Protein AF-A0AA89CAY5-F1 (afdb_monomer_lite)

InterPro domains:
  IPR010285 DNA helicase Pif1-like, DEAD-box helicase domain [PF05970] (11-77)
  IPR027417 P-loop containing nucleoside triphosphate hydrolase [G3DSA:3.40.50.300] (1-105)
  IPR027417 P-loop containing nucleoside triphosphate hydrolase [SSF52540] (7-71)

Sequence (184 aa):
MSNDEKQQVYAFNLATAGHNFLISGQAGTGKTTLLVKLHDKLREIGKQVAVVCTTGIACASLPSRCDARTVHCWAGMDDGSKCEQQYVNSYHYLLFLQFPILSSNIPSSPAYGVFISQLIRYARASTKYTDFVLRARRLSDKLLSQGYVCDRLTSSLRKFYGRYGELVIHYDVPLSRMVGDILS

Structure (mmCIF, N/CA/C/O backbone):
data_AF-A0AA89CAY5-F1
#
_entry.id   AF-A0AA89CAY5-F1
#
loop_
_atom_site.group_PDB
_atom_site.id
_atom_site.type_symbol
_atom_site.label_atom_id
_atom_site.label_alt_id
_atom_site.label_comp_id
_atom_site.label_asym_id
_atom_site.label_entity_id
_atom_site.label_seq_id
_atom_site.pdbx_PDB_ins_code
_atom_site.Cartn_x
_atom_site.Cartn_y
_atom_site.Cartn_z
_atom_site.occupancy
_atom_site.B_iso_or_equiv
_atom_site.auth_seq_id
_atom_site.auth_comp_id
_atom_site.auth_asym_id
_atom_site.auth_atom_id
_atom_site.pdbx_PDB_model_num
ATOM 1 N N . MET A 1 1 ? -17.730 23.433 24.243 1.00 50.81 1 MET A N 1
ATOM 2 C CA . MET A 1 1 ? -17.280 22.231 23.510 1.00 50.81 1 MET A CA 1
ATOM 3 C C . MET A 1 1 ? -16.515 22.682 22.288 1.00 50.81 1 MET A C 1
ATOM 5 O O . MET A 1 1 ? -17.091 23.390 21.461 1.00 50.81 1 MET A O 1
ATOM 9 N N . SER A 1 2 ? -15.231 22.345 22.212 1.00 57.81 2 SER A N 1
ATOM 10 C CA . SER A 1 2 ? -14.400 22.674 21.050 1.00 57.81 2 SER A CA 1
ATOM 11 C C . SER A 1 2 ? -14.870 21.893 19.813 1.00 57.81 2 SER A C 1
ATOM 13 O O . SER A 1 2 ? -15.593 20.898 19.921 1.00 57.81 2 SER A O 1
ATOM 15 N N . ASN A 1 3 ? -14.501 22.357 18.617 1.00 59.62 3 ASN A N 1
ATOM 16 C CA . ASN A 1 3 ? -14.864 21.678 17.369 1.00 59.62 3 ASN A CA 1
ATOM 17 C C . ASN A 1 3 ? -14.300 20.243 17.317 1.00 59.62 3 ASN A C 1
ATOM 19 O O . ASN A 1 3 ? -14.973 19.325 16.850 1.00 59.62 3 ASN A O 1
ATOM 23 N N . ASP A 1 4 ? -13.112 20.039 17.893 1.00 58.91 4 ASP A N 1
ATOM 24 C CA . ASP A 1 4 ? -12.455 18.735 17.975 1.00 58.91 4 ASP A CA 1
ATOM 25 C C . ASP A 1 4 ? -13.239 17.756 18.854 1.00 58.91 4 ASP A C 1
ATOM 27 O O . ASP A 1 4 ? -13.463 16.618 18.454 1.00 58.91 4 ASP A O 1
ATOM 31 N N . GLU A 1 5 ? -13.737 18.183 20.018 1.00 64.69 5 GLU A N 1
ATOM 32 C CA . GLU A 1 5 ? -14.540 17.321 20.900 1.00 64.69 5 GLU A CA 1
ATOM 33 C C . GLU A 1 5 ? -15.807 16.806 20.207 1.00 64.69 5 GLU A C 1
ATOM 35 O O . GLU A 1 5 ? -16.160 15.634 20.347 1.00 64.69 5 GLU A O 1
ATOM 40 N N . LYS A 1 6 ? -16.468 17.652 19.405 1.00 68.50 6 LYS A N 1
ATOM 41 C CA . LYS A 1 6 ? -17.660 17.254 18.641 1.00 68.50 6 LYS A CA 1
ATOM 42 C C . LYS A 1 6 ? -17.338 16.179 17.604 1.00 68.50 6 LYS A C 1
ATOM 44 O O . LYS A 1 6 ? -18.094 15.219 17.469 1.00 68.50 6 LYS A O 1
ATOM 49 N N . GLN A 1 7 ? -16.207 16.305 16.909 1.00 66.88 7 GLN A N 1
ATOM 50 C CA . GLN A 1 7 ? -15.761 15.312 15.928 1.00 66.88 7 GLN A CA 1
ATOM 51 C C . GLN A 1 7 ? -15.411 13.971 16.584 1.00 66.88 7 GLN A C 1
ATOM 53 O O . GLN A 1 7 ? -15.744 12.917 16.043 1.00 66.88 7 GLN A O 1
ATOM 58 N N . GLN A 1 8 ? -14.797 13.992 17.770 1.00 67.31 8 GLN A N 1
ATOM 59 C CA . GLN A 1 8 ? -14.476 12.771 18.518 1.00 67.31 8 GLN A CA 1
ATOM 60 C C . GLN A 1 8 ? -15.739 12.038 18.981 1.00 67.31 8 GLN A C 1
ATOM 62 O O . GLN A 1 8 ? -15.823 10.816 18.858 1.00 67.31 8 GLN A O 1
ATOM 67 N N . VAL A 1 9 ? -16.736 12.778 19.477 1.00 73.06 9 VAL A N 1
ATOM 68 C CA . VAL A 1 9 ? -18.040 12.217 19.864 1.00 73.06 9 VAL A CA 1
ATOM 69 C C . VAL A 1 9 ? -18.769 11.647 18.646 1.00 73.06 9 VAL A C 1
ATOM 71 O O . VAL A 1 9 ? -19.325 10.555 18.721 1.00 73.06 9 VAL A O 1
ATOM 74 N N . TYR A 1 10 ? -18.716 12.335 17.505 1.00 75.06 10 TYR A N 1
ATOM 75 C CA . TYR A 1 10 ? -19.325 11.855 16.267 1.00 75.06 10 TYR A CA 1
ATOM 76 C C . TYR A 1 10 ? -18.680 10.556 15.759 1.00 75.06 10 TYR A C 1
ATOM 78 O O . TYR A 1 10 ? -19.388 9.596 15.457 1.00 75.06 10 TYR A O 1
ATOM 86 N N . ALA A 1 11 ? -17.346 10.482 15.742 1.00 70.31 11 ALA A N 1
ATOM 87 C CA . ALA A 1 11 ? -16.620 9.265 15.377 1.00 70.31 11 ALA A CA 1
ATOM 88 C C . ALA A 1 11 ? -16.944 8.099 16.324 1.00 70.31 11 ALA A C 1
ATOM 90 O O . ALA A 1 11 ? -17.117 6.966 15.879 1.00 70.31 11 ALA A O 1
ATOM 91 N N . PHE A 1 12 ? -17.078 8.379 17.622 1.00 74.31 12 PHE A N 1
ATOM 92 C CA . PHE A 1 12 ? -17.480 7.378 18.603 1.00 74.31 12 PHE A CA 1
ATOM 93 C C . PHE A 1 12 ? -18.893 6.849 18.346 1.00 74.31 12 PHE A C 1
ATOM 95 O O . PHE A 1 12 ? -19.081 5.637 18.342 1.00 74.31 12 PHE A O 1
ATOM 102 N N . ASN A 1 13 ? -19.857 7.727 18.065 1.00 75.19 13 ASN A N 1
ATOM 103 C CA . ASN A 1 13 ? -21.232 7.326 17.761 1.00 75.19 13 ASN A CA 1
ATOM 104 C C . ASN A 1 13 ? -21.324 6.488 16.477 1.00 75.19 13 ASN A C 1
ATOM 106 O O . ASN A 1 13 ? -22.074 5.518 16.427 1.00 75.19 13 ASN A O 1
ATOM 110 N N . LEU A 1 14 ? -20.537 6.821 15.447 1.00 71.25 14 LEU A N 1
ATOM 111 C CA . LEU A 1 14 ? -20.450 6.003 14.234 1.00 71.25 14 LEU A CA 1
ATOM 112 C C . LEU A 1 14 ? -19.859 4.619 14.524 1.00 71.25 14 LEU A C 1
ATOM 114 O O . LEU A 1 14 ? -20.371 3.614 14.030 1.00 71.25 14 LEU A O 1
ATOM 118 N N . ALA A 1 15 ? -18.816 4.563 15.355 1.00 67.69 15 ALA A N 1
ATOM 119 C CA . ALA A 1 15 ? -18.190 3.311 15.752 1.00 67.69 15 ALA A CA 1
ATOM 120 C C . ALA A 1 15 ? -19.139 2.428 16.569 1.00 67.69 15 ALA A C 1
ATOM 122 O O . ALA A 1 15 ? -19.294 1.250 16.266 1.00 67.69 15 ALA A O 1
ATOM 123 N N . THR A 1 16 ? -19.826 2.976 17.572 1.00 68.56 16 THR A N 1
ATOM 124 C CA . THR A 1 16 ? -20.777 2.201 18.383 1.00 68.56 16 THR A CA 1
ATOM 125 C C . THR A 1 16 ? -21.980 1.724 17.573 1.00 68.56 16 THR A C 1
ATOM 127 O O . THR A 1 16 ? -22.471 0.624 17.822 1.00 68.56 16 THR A O 1
ATOM 130 N N . ALA A 1 17 ? -22.398 2.487 16.560 1.00 69.44 17 ALA A N 1
ATOM 131 C CA . ALA A 1 17 ? -23.489 2.131 15.657 1.00 69.44 17 ALA A CA 1
ATOM 132 C C . ALA A 1 17 ? -23.155 1.020 14.641 1.00 69.44 17 ALA A C 1
ATOM 134 O O . ALA A 1 17 ? -24.053 0.574 13.932 1.00 69.44 17 ALA A O 1
ATOM 135 N N . GLY A 1 18 ? -21.904 0.545 14.544 1.00 62.75 18 GLY A N 1
ATOM 136 C CA . GLY A 1 18 ? -21.564 -0.480 13.540 1.00 62.75 18 GLY A CA 1
ATOM 137 C C . GLY A 1 18 ? -21.112 0.074 12.192 1.00 62.75 18 GLY A C 1
ATOM 138 O O . GLY A 1 18 ? -20.896 -0.702 11.265 1.00 62.75 18 GLY A O 1
ATOM 139 N N . HIS A 1 19 ? -20.981 1.394 12.046 1.00 57.44 19 HIS A N 1
ATOM 140 C CA . HIS A 1 19 ? -20.615 1.994 10.769 1.00 57.44 19 HIS A CA 1
ATOM 141 C C . HIS A 1 19 ? -19.108 1.934 10.521 1.00 57.44 19 HIS A C 1
ATOM 143 O O . HIS A 1 19 ? -18.290 2.090 11.427 1.00 57.44 19 HIS A O 1
ATOM 149 N N . ASN A 1 20 ? -18.747 1.777 9.249 1.00 57.66 20 ASN A N 1
ATOM 150 C CA . ASN A 1 20 ? -17.376 1.940 8.787 1.00 57.66 20 ASN A CA 1
ATOM 151 C C . ASN A 1 20 ? -17.093 3.432 8.588 1.00 57.66 20 ASN A C 1
ATOM 153 O O . ASN A 1 20 ? -17.858 4.123 7.915 1.00 57.66 20 ASN A O 1
ATOM 157 N N . PHE A 1 21 ? -15.989 3.930 9.136 1.00 61.31 21 PHE A N 1
ATOM 158 C CA . PHE A 1 21 ? -15.583 5.328 8.994 1.00 61.31 21 PHE A CA 1
ATOM 159 C C . PHE A 1 21 ? -14.065 5.443 8.825 1.00 61.31 21 PHE A C 1
ATOM 161 O O . PHE A 1 21 ? -13.302 4.561 9.222 1.00 61.31 21 PHE A O 1
ATOM 168 N N . LEU A 1 22 ? -13.630 6.551 8.223 1.00 62.91 22 LEU A N 1
ATOM 169 C CA . LEU A 1 22 ? -12.225 6.881 7.996 1.00 62.91 22 LEU A CA 1
ATOM 170 C C . LEU A 1 22 ? -11.858 8.120 8.817 1.00 62.91 22 LEU A C 1
ATOM 172 O O . LEU A 1 22 ? -12.506 9.157 8.694 1.00 62.91 22 LEU A O 1
ATOM 176 N N . ILE A 1 23 ? -10.795 8.031 9.621 1.00 66.19 23 ILE A N 1
ATOM 177 C CA . ILE A 1 23 ? -10.237 9.185 10.336 1.00 66.19 23 ILE A CA 1
ATOM 178 C C . ILE A 1 23 ? -9.075 9.754 9.515 1.00 66.19 23 ILE A C 1
ATOM 180 O O . ILE A 1 23 ? -7.987 9.180 9.479 1.00 66.19 23 ILE A O 1
ATOM 184 N N . SER A 1 24 ? -9.293 10.904 8.878 1.00 63.75 24 SER A N 1
ATOM 185 C CA . SER A 1 24 ? -8.271 11.646 8.128 1.00 63.75 24 SER A CA 1
ATOM 186 C C . SER A 1 24 ? -7.945 12.991 8.780 1.00 63.75 24 SER A C 1
ATOM 188 O O . SER A 1 24 ? -8.768 13.567 9.482 1.00 63.75 24 SER A O 1
ATOM 190 N N . GLY A 1 25 ? -6.750 13.524 8.524 1.00 61.75 25 GLY A N 1
ATOM 191 C CA . GLY A 1 25 ? -6.334 14.847 9.000 1.00 61.75 25 GLY A CA 1
ATOM 192 C C . GLY A 1 25 ? -4.847 15.097 8.760 1.00 61.75 25 GLY A C 1
ATOM 193 O O . GLY A 1 25 ? -4.079 14.145 8.609 1.00 61.75 25 GLY A O 1
ATOM 194 N N . GLN A 1 26 ? -4.421 16.359 8.767 1.00 49.41 26 GLN A N 1
ATOM 195 C CA . GLN A 1 26 ? -3.030 16.764 8.511 1.00 49.41 26 GLN A CA 1
ATOM 196 C C . GLN A 1 26 ? -2.040 16.156 9.523 1.00 49.41 26 GLN A C 1
ATOM 198 O O . GLN A 1 26 ? -2.419 15.820 10.643 1.00 49.41 26 GLN A O 1
ATOM 203 N N . ALA A 1 27 ? -0.773 15.952 9.156 1.00 51.75 27 ALA A N 1
ATOM 204 C CA . ALA A 1 27 ? 0.240 15.444 10.088 1.00 51.75 27 ALA A CA 1
ATOM 205 C C . ALA A 1 27 ? 0.295 16.287 11.383 1.00 51.75 27 ALA A C 1
ATOM 207 O 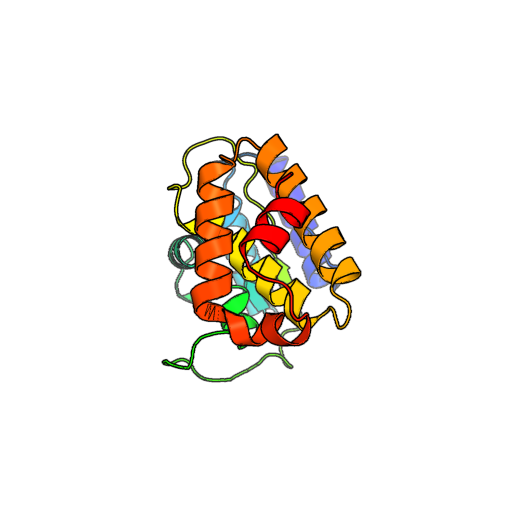O . ALA A 1 27 ? 0.113 17.498 11.342 1.00 51.75 27 ALA A O 1
ATOM 208 N N . GLY A 1 28 ? 0.493 15.643 12.538 1.00 55.28 28 GLY A N 1
ATOM 209 C CA . GLY A 1 28 ? 0.567 16.333 13.837 1.00 55.28 28 GLY A CA 1
ATOM 210 C C . GLY A 1 28 ? -0.770 16.635 14.534 1.00 55.28 28 GLY A C 1
ATOM 211 O O . GLY A 1 28 ? -0.757 17.016 15.696 1.00 55.28 28 GLY A O 1
ATOM 212 N N . THR A 1 29 ? -1.930 16.385 13.915 1.00 59.16 29 THR A N 1
ATOM 213 C CA . THR A 1 29 ? -3.252 16.711 14.508 1.00 59.16 29 THR A CA 1
ATOM 214 C C . THR A 1 29 ? -3.776 15.723 15.570 1.00 59.16 29 THR A C 1
ATOM 216 O O . THR A 1 29 ? -4.977 15.637 15.801 1.00 59.16 29 THR A O 1
ATOM 219 N N . GLY A 1 30 ? -2.919 14.902 16.187 1.00 62.97 30 GLY A N 1
ATOM 220 C CA . GLY A 1 30 ? -3.340 14.014 17.286 1.00 62.97 30 GLY A CA 1
ATOM 221 C C . GLY A 1 30 ? -4.240 12.824 16.902 1.00 62.97 30 GLY A C 1
ATOM 222 O O . GLY A 1 30 ? -4.876 12.234 17.772 1.00 62.97 30 GLY A O 1
ATOM 223 N N . LYS A 1 31 ? -4.282 12.419 15.623 1.00 70.88 31 LYS A N 1
ATOM 224 C CA . LYS A 1 31 ? -5.066 11.253 15.147 1.00 70.88 31 LYS A CA 1
ATOM 225 C C . LYS A 1 31 ? -4.734 9.953 15.880 1.00 70.88 31 LYS A C 1
ATOM 227 O O . LYS A 1 31 ? -5.638 9.194 16.203 1.00 70.88 31 LYS A O 1
ATOM 232 N N . THR A 1 32 ? -3.456 9.719 16.173 1.00 71.25 32 THR A N 1
ATOM 233 C CA . THR A 1 32 ? -3.002 8.565 16.963 1.00 71.25 32 THR A CA 1
ATOM 234 C C . THR A 1 32 ? -3.626 8.585 18.357 1.00 71.25 32 THR A C 1
ATOM 236 O O . THR A 1 32 ? -4.154 7.579 18.816 1.00 71.25 32 THR A O 1
ATOM 239 N N . THR A 1 33 ? -3.657 9.752 19.003 1.00 73.88 33 THR A N 1
ATOM 240 C CA . THR A 1 33 ? -4.287 9.940 20.315 1.00 73.88 33 THR A CA 1
ATOM 241 C C . THR A 1 33 ? -5.793 9.691 20.261 1.00 73.88 33 THR A C 1
ATOM 243 O O . THR A 1 33 ? -6.343 9.057 21.159 1.00 73.88 33 THR A O 1
ATOM 246 N N . LEU A 1 34 ? -6.466 10.153 19.202 1.00 74.50 34 LEU A N 1
ATOM 247 C CA . LEU A 1 34 ? -7.887 9.879 18.987 1.00 74.50 34 LEU A CA 1
ATOM 248 C C . LEU A 1 34 ? -8.153 8.383 18.789 1.00 74.50 34 LEU A C 1
ATOM 250 O O . LEU A 1 34 ? -9.074 7.842 19.394 1.00 74.50 34 LEU A O 1
ATOM 254 N N . LEU A 1 35 ? -7.323 7.710 17.992 1.00 76.62 35 LEU A N 1
ATOM 255 C CA . LEU A 1 35 ? -7.422 6.274 17.752 1.00 76.62 35 LEU A CA 1
ATOM 256 C C . LEU A 1 35 ? -7.314 5.479 19.054 1.00 76.62 35 LEU A C 1
ATOM 258 O O . LEU A 1 35 ? -8.134 4.602 19.302 1.00 76.62 35 LEU A O 1
ATOM 262 N N . VAL A 1 36 ? -6.343 5.821 19.902 1.00 79.69 36 VAL A N 1
ATOM 263 C CA . VAL A 1 36 ? -6.144 5.172 21.204 1.00 79.69 36 VAL A CA 1
ATOM 264 C C . VAL A 1 36 ? -7.356 5.382 22.115 1.00 79.69 36 VAL A C 1
ATOM 266 O O . VAL A 1 36 ? -7.872 4.420 22.671 1.00 79.69 36 VAL A O 1
ATOM 269 N N . LYS A 1 37 ? -7.877 6.613 22.209 1.00 80.19 37 LYS A N 1
ATOM 270 C CA . LYS A 1 37 ? -9.095 6.897 22.990 1.00 80.19 37 LYS A CA 1
ATOM 271 C C . LYS A 1 37 ? -10.306 6.119 22.477 1.00 80.19 37 LYS A C 1
ATOM 273 O O . LYS A 1 37 ? -11.123 5.659 23.267 1.00 80.19 37 LYS A O 1
ATOM 278 N N . LEU A 1 38 ? -10.440 6.001 21.158 1.00 78.94 38 LEU A N 1
ATOM 279 C CA . LEU A 1 38 ? -11.544 5.283 20.535 1.00 78.94 38 LEU A CA 1
ATOM 280 C C . LEU A 1 38 ? -11.437 3.774 20.777 1.00 78.94 38 LEU A C 1
ATOM 282 O O . LEU A 1 38 ? -12.432 3.144 21.124 1.00 78.94 38 LEU A O 1
ATOM 286 N N . HIS A 1 39 ? -10.232 3.219 20.641 1.00 82.19 39 HIS A N 1
ATOM 287 C CA . HIS A 1 39 ? -9.925 1.830 20.970 1.00 82.19 39 HIS A CA 1
ATOM 288 C C . HIS A 1 39 ? -10.291 1.508 22.422 1.00 82.19 39 HIS A C 1
ATOM 290 O O . HIS A 1 39 ? -11.023 0.549 22.663 1.00 82.19 39 HIS A O 1
ATOM 296 N N . ASP A 1 40 ? -9.830 2.334 23.365 1.00 83.00 40 ASP A N 1
ATOM 297 C CA . ASP A 1 40 ? -10.048 2.124 24.797 1.00 83.00 40 ASP A CA 1
ATOM 298 C C . ASP A 1 40 ? -11.559 2.150 25.120 1.00 83.00 40 ASP A C 1
ATOM 300 O O . ASP A 1 40 ? -12.076 1.203 25.708 1.00 83.00 40 ASP A O 1
ATOM 304 N N . LYS A 1 41 ? -12.313 3.131 24.597 1.00 82.06 41 LYS A N 1
ATOM 305 C CA . LYS A 1 41 ? -13.775 3.195 24.786 1.00 82.06 41 LYS A CA 1
ATOM 306 C C . LYS A 1 41 ? -14.539 2.026 24.161 1.00 82.06 41 LYS A C 1
ATOM 308 O O . LYS A 1 41 ? -15.513 1.542 24.726 1.00 82.06 41 LYS A O 1
ATOM 313 N N . LEU A 1 42 ? -14.152 1.580 22.967 1.00 78.62 42 LEU A N 1
ATOM 314 C CA . LEU A 1 42 ? -14.818 0.443 22.324 1.00 78.62 42 LEU A CA 1
ATOM 315 C C . LEU A 1 42 ? -14.558 -0.859 23.097 1.00 78.62 42 LEU A C 1
ATOM 317 O O . LEU A 1 42 ? -15.467 -1.679 23.234 1.00 78.62 42 LEU A O 1
ATOM 321 N N . ARG A 1 43 ? -13.348 -1.024 23.647 1.00 81.12 43 ARG A N 1
ATOM 322 C CA . ARG A 1 43 ? -13.003 -2.140 24.536 1.00 81.12 43 ARG A CA 1
ATOM 323 C C . ARG A 1 43 ? -13.764 -2.085 25.862 1.00 81.12 43 ARG A C 1
ATOM 325 O O . ARG A 1 43 ? -14.217 -3.134 26.305 1.00 81.12 43 ARG A O 1
ATOM 332 N N . GLU A 1 44 ? -13.971 -0.902 26.445 1.00 82.88 44 GLU A N 1
ATOM 333 C CA . GLU A 1 44 ? -14.811 -0.710 27.646 1.00 82.88 44 GLU A CA 1
ATOM 334 C C . GLU A 1 44 ? -16.261 -1.170 27.427 1.00 82.88 44 GLU A C 1
ATOM 336 O O . GLU A 1 44 ? -16.868 -1.758 28.315 1.00 82.88 44 GLU A O 1
ATOM 341 N N . ILE A 1 45 ? -16.801 -0.981 26.220 1.00 78.75 45 ILE A N 1
ATOM 342 C CA . ILE A 1 45 ? -18.145 -1.450 25.827 1.00 78.75 45 ILE A CA 1
ATOM 343 C C . ILE A 1 45 ? -18.151 -2.967 25.518 1.00 78.75 45 ILE A C 1
ATOM 345 O O . ILE A 1 45 ? -19.163 -3.534 25.110 1.00 78.75 45 ILE A O 1
ATOM 349 N N . GLY A 1 46 ? -17.017 -3.654 25.686 1.00 74.50 46 GLY A N 1
ATOM 350 C CA . GLY A 1 46 ? -16.872 -5.087 25.430 1.00 74.50 46 GLY A CA 1
ATOM 351 C C . GLY A 1 46 ? -16.748 -5.447 23.948 1.00 74.50 46 GLY A C 1
ATOM 352 O O . GLY A 1 46 ? -16.878 -6.618 23.586 1.00 74.50 46 GLY A O 1
ATOM 353 N N . LYS A 1 47 ? -16.500 -4.475 23.059 1.00 70.88 47 LYS A N 1
ATOM 354 C CA . LYS A 1 47 ? -16.288 -4.761 21.635 1.00 70.88 47 LYS A CA 1
ATOM 355 C C . LYS A 1 47 ? -14.873 -5.286 21.405 1.00 70.88 47 LYS A C 1
ATOM 357 O O . LYS A 1 47 ? -13.892 -4.753 21.920 1.00 70.88 47 LYS A O 1
ATOM 362 N N . GLN A 1 48 ? -14.759 -6.304 20.556 1.00 65.94 48 GLN A N 1
ATOM 363 C CA . GLN A 1 48 ? -13.467 -6.743 20.042 1.00 65.94 48 GLN A CA 1
ATOM 364 C C . GLN A 1 48 ? -13.039 -5.831 18.890 1.00 65.94 48 GLN A C 1
ATOM 366 O O . GLN A 1 48 ? -13.656 -5.836 17.821 1.00 65.94 48 GLN A O 1
ATOM 371 N N . VAL A 1 49 ? -11.974 -5.063 19.117 1.00 75.19 49 VAL A N 1
ATOM 372 C CA . VAL A 1 49 ? -11.400 -4.120 18.149 1.00 75.19 49 VAL A CA 1
ATOM 373 C C . VAL A 1 49 ? -10.025 -4.603 17.719 1.00 75.19 49 VAL A C 1
ATOM 375 O O . VAL A 1 49 ? -9.195 -4.919 18.574 1.00 75.19 49 VAL A O 1
ATOM 378 N N . ALA A 1 50 ? -9.792 -4.617 16.407 1.00 73.38 50 ALA A N 1
ATOM 379 C CA . ALA A 1 50 ? -8.473 -4.815 15.821 1.00 73.38 50 ALA A CA 1
ATOM 380 C C . ALA A 1 50 ? -7.919 -3.481 15.306 1.00 73.38 50 ALA A C 1
ATOM 382 O O . ALA A 1 50 ? -8.600 -2.746 14.581 1.00 73.38 50 ALA A O 1
ATOM 383 N N . VAL A 1 51 ? -6.666 -3.185 15.657 1.00 75.25 51 VAL A N 1
ATOM 384 C CA . VAL A 1 51 ? -5.942 -2.009 15.167 1.00 75.25 51 VAL A CA 1
ATOM 385 C C . VAL A 1 51 ? -4.943 -2.451 14.108 1.00 75.25 51 VAL A C 1
ATOM 387 O O . VAL A 1 51 ? -4.030 -3.229 14.390 1.00 75.25 51 VAL A O 1
ATOM 390 N N . VAL A 1 52 ? -5.123 -1.954 12.883 1.00 71.12 52 VAL A N 1
ATOM 391 C CA . VAL A 1 52 ? -4.320 -2.374 11.733 1.00 71.12 52 VAL A CA 1
ATOM 392 C C . VAL A 1 52 ? -3.564 -1.190 11.146 1.00 71.12 52 VAL A C 1
ATOM 394 O O . VAL A 1 52 ? -4.150 -0.189 10.725 1.00 71.1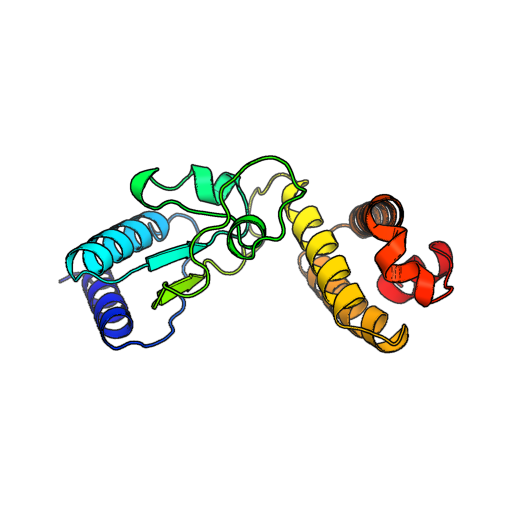2 52 VAL A O 1
ATOM 397 N N . CYS A 1 53 ? -2.245 -1.336 11.067 1.00 71.81 53 CYS A N 1
ATOM 398 C CA . CYS A 1 53 ? -1.348 -0.351 10.477 1.00 71.81 53 CYS A CA 1
ATOM 399 C C . CYS A 1 53 ? -0.780 -0.843 9.143 1.00 71.81 53 CYS A C 1
ATOM 401 O O . CYS A 1 53 ? -0.672 -2.038 8.869 1.00 71.81 53 CYS A O 1
ATOM 403 N N . THR A 1 54 ? -0.347 0.090 8.301 1.00 63.38 54 THR A N 1
ATOM 404 C CA . THR A 1 54 ? 0.331 -0.236 7.038 1.00 63.38 54 THR A CA 1
ATOM 405 C C . THR A 1 54 ? 1.813 -0.566 7.220 1.00 63.38 54 THR A C 1
ATOM 407 O O . THR A 1 54 ? 2.396 -1.202 6.349 1.00 63.38 54 THR A O 1
ATOM 410 N N . THR A 1 55 ? 2.435 -0.156 8.333 1.00 68.06 55 THR A N 1
ATOM 411 C CA . THR A 1 55 ? 3.859 -0.395 8.619 1.00 68.06 55 THR A CA 1
ATOM 412 C C . THR A 1 55 ? 4.086 -0.770 10.084 1.00 68.06 55 THR A C 1
ATOM 414 O O . THR A 1 55 ? 3.354 -0.320 10.965 1.00 68.06 55 THR A O 1
ATOM 417 N N . GLY A 1 56 ? 5.136 -1.555 10.357 1.00 61.97 56 GLY A N 1
ATOM 418 C CA . GLY A 1 56 ? 5.511 -1.940 11.725 1.00 61.97 56 GLY A CA 1
ATOM 419 C C . GLY A 1 56 ? 5.963 -0.758 12.591 1.00 61.97 56 GLY A C 1
ATOM 420 O O . GLY A 1 56 ? 5.711 -0.744 13.789 1.00 61.97 56 GLY A O 1
ATOM 421 N N . ILE A 1 57 ? 6.541 0.288 11.989 1.00 68.25 57 ILE A N 1
ATOM 422 C CA . ILE A 1 57 ? 6.897 1.524 12.709 1.00 68.25 57 ILE A CA 1
ATOM 423 C C . ILE A 1 57 ? 5.632 2.244 13.200 1.00 68.25 57 ILE A C 1
ATOM 425 O O . ILE A 1 57 ? 5.598 2.739 14.323 1.00 68.25 57 ILE A O 1
ATOM 429 N N . ALA A 1 58 ? 4.564 2.261 12.394 1.00 65.25 58 ALA A N 1
ATOM 430 C CA . ALA A 1 58 ? 3.282 2.808 12.826 1.00 65.25 58 ALA A CA 1
ATOM 431 C C . ALA A 1 58 ? 2.646 1.969 13.950 1.00 65.25 58 ALA A C 1
ATOM 433 O O . ALA A 1 58 ? 2.060 2.546 14.862 1.00 65.25 58 ALA A O 1
ATOM 434 N N . CYS A 1 59 ? 2.806 0.637 13.933 1.00 66.06 59 CYS A N 1
ATOM 435 C CA . CYS A 1 59 ? 2.435 -0.212 15.072 1.00 66.06 59 CYS A CA 1
ATOM 436 C C . CYS A 1 59 ? 3.217 0.156 16.337 1.00 66.06 59 CYS A C 1
ATOM 438 O O . CYS A 1 59 ? 2.619 0.331 17.390 1.00 66.06 59 CYS A O 1
ATOM 440 N N . ALA A 1 60 ? 4.537 0.321 16.227 1.00 70.62 60 ALA A N 1
ATOM 441 C CA . ALA A 1 60 ? 5.405 0.639 17.361 1.00 70.62 60 ALA A CA 1
ATOM 442 C C . ALA A 1 60 ? 5.130 2.027 17.967 1.00 70.62 60 ALA A C 1
ATOM 444 O O . ALA A 1 60 ? 5.412 2.261 19.137 1.00 70.62 60 ALA A O 1
ATOM 445 N N . SER A 1 61 ? 4.562 2.947 17.183 1.00 73.19 61 SER A N 1
ATOM 446 C CA . SER A 1 61 ? 4.131 4.263 17.664 1.00 73.19 61 SER A CA 1
ATOM 447 C C . SER A 1 61 ? 2.854 4.215 18.514 1.00 73.19 61 SER A C 1
ATOM 449 O O . SER A 1 61 ? 2.483 5.238 19.096 1.00 73.19 61 SER A O 1
ATOM 451 N N . LEU A 1 62 ? 2.148 3.083 18.548 1.00 75.44 62 LEU A N 1
ATOM 452 C CA . LEU A 1 62 ? 0.942 2.904 19.344 1.00 75.44 62 LEU A CA 1
ATOM 453 C C . LEU A 1 62 ? 1.269 2.245 20.691 1.00 75.44 62 LEU A C 1
ATOM 455 O O . LEU A 1 62 ? 2.223 1.476 20.796 1.00 75.44 62 LEU A O 1
ATOM 459 N N . PRO A 1 63 ? 0.466 2.511 21.733 1.00 77.62 63 PRO A N 1
ATOM 460 C CA . PRO A 1 63 ? 0.585 1.803 22.999 1.00 77.62 63 PRO A CA 1
ATOM 461 C C . PRO A 1 63 ? 0.459 0.285 22.815 1.00 77.62 63 PRO A C 1
ATOM 463 O O . PRO A 1 63 ? -0.411 -0.180 22.078 1.00 77.62 63 PRO A O 1
ATOM 466 N N . SER A 1 64 ? 1.254 -0.491 23.559 1.00 74.25 64 SER A N 1
ATOM 467 C CA . SER A 1 64 ? 1.235 -1.966 23.527 1.00 74.25 64 SER A CA 1
ATOM 468 C C . SER A 1 64 ? -0.156 -2.568 23.765 1.00 74.25 64 SER A C 1
ATOM 470 O O . SER A 1 64 ? -0.495 -3.593 23.183 1.00 74.25 64 SER A O 1
ATOM 472 N N . ARG A 1 65 ? -1.007 -1.890 24.547 1.00 76.56 65 ARG A N 1
ATOM 473 C CA . ARG A 1 65 ? -2.404 -2.284 24.805 1.00 76.56 65 ARG A CA 1
ATOM 474 C C . ARG A 1 65 ? -3.316 -2.312 23.570 1.00 76.56 65 ARG A C 1
ATOM 476 O O . ARG A 1 65 ? -4.394 -2.889 23.645 1.00 76.56 65 ARG A O 1
ATOM 483 N N . CYS A 1 66 ? -2.928 -1.672 22.467 1.00 75.06 66 CYS A N 1
ATOM 484 C CA . CYS A 1 66 ? -3.707 -1.684 21.229 1.00 75.06 66 CYS A CA 1
ATOM 485 C C . CYS A 1 66 ? -3.499 -2.959 20.392 1.00 75.06 66 CYS A C 1
ATOM 487 O O . CYS A 1 66 ? -4.207 -3.111 19.400 1.00 75.06 66 CYS A O 1
ATOM 489 N N . ASP A 1 67 ? -2.527 -3.819 20.743 1.00 75.75 67 ASP A N 1
ATOM 490 C CA . ASP A 1 67 ? -2.072 -4.977 19.942 1.00 75.75 67 ASP A CA 1
ATOM 491 C C . ASP A 1 67 ? -2.037 -4.659 18.434 1.00 75.75 67 ASP A C 1
ATOM 493 O O . ASP A 1 67 ? -2.611 -5.356 17.596 1.00 75.75 67 ASP A O 1
ATOM 497 N N . ALA A 1 68 ? -1.443 -3.510 18.092 1.00 76.12 68 ALA A N 1
ATOM 498 C CA . ALA A 1 68 ? -1.475 -2.997 16.733 1.00 76.12 68 ALA A CA 1
ATOM 499 C C . ALA A 1 68 ? -0.623 -3.882 15.822 1.00 76.12 68 ALA A C 1
ATOM 501 O O . ALA A 1 68 ? 0.593 -3.992 15.994 1.00 76.12 68 ALA A O 1
ATOM 502 N N . ARG A 1 69 ? -1.245 -4.466 14.801 1.00 75.00 69 ARG A N 1
ATOM 503 C CA . ARG A 1 69 ? -0.570 -5.355 13.849 1.00 75.00 69 ARG A CA 1
ATOM 504 C C . ARG A 1 69 ? -0.490 -4.713 12.480 1.00 75.00 69 ARG A C 1
ATOM 506 O O . ARG A 1 69 ? -1.327 -3.889 12.106 1.00 75.00 69 ARG A O 1
ATOM 513 N N . THR A 1 70 ? 0.530 -5.083 11.708 1.00 72.25 70 THR A N 1
ATOM 514 C CA . THR A 1 70 ? 0.521 -4.684 10.301 1.00 72.25 70 THR A CA 1
ATOM 515 C C . THR A 1 70 ? -0.616 -5.407 9.587 1.00 72.25 70 THR A C 1
ATOM 517 O O . THR A 1 70 ? -1.028 -6.487 10.007 1.00 72.25 70 THR A O 1
ATOM 520 N N . VAL A 1 71 ? -1.115 -4.846 8.486 1.00 70.12 71 VAL A N 1
ATOM 521 C CA . VAL A 1 71 ? -2.142 -5.509 7.667 1.00 70.12 71 VAL A CA 1
ATOM 522 C C . VAL A 1 71 ? -1.716 -6.909 7.218 1.00 70.12 71 VAL A C 1
ATOM 524 O O . VAL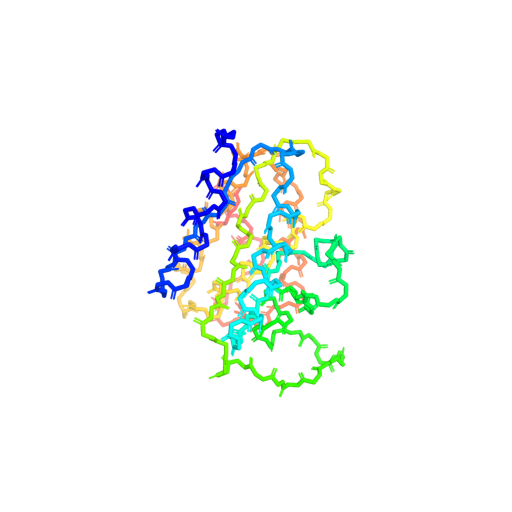 A 1 71 ? -2.566 -7.779 7.066 1.00 70.12 71 VAL A O 1
ATOM 527 N N . HIS A 1 72 ? -0.413 -7.145 7.048 1.00 63.66 72 HIS A N 1
ATOM 528 C CA . HIS A 1 72 ? 0.132 -8.448 6.682 1.00 63.66 72 HIS A CA 1
ATOM 529 C C . HIS A 1 72 ? 0.124 -9.412 7.870 1.00 63.66 72 HIS A C 1
ATOM 531 O O . HIS A 1 72 ? -0.459 -10.486 7.750 1.00 63.66 72 HIS A O 1
ATOM 537 N N . CYS A 1 73 ? 0.646 -8.990 9.027 1.00 63.31 73 CYS A N 1
ATOM 538 C CA . CYS A 1 73 ? 0.583 -9.769 10.269 1.00 63.31 73 CYS A CA 1
ATOM 539 C C . CYS A 1 73 ? -0.872 -10.131 10.624 1.00 63.31 73 CYS A C 1
ATOM 541 O O . CYS A 1 73 ? -1.178 -11.263 10.981 1.00 63.31 73 CYS A O 1
ATOM 543 N N . TRP A 1 74 ? -1.785 -9.158 10.515 1.00 65.00 74 TRP A N 1
ATOM 544 C CA . TRP A 1 74 ? -3.202 -9.322 10.848 1.00 65.00 74 TRP A CA 1
ATOM 545 C C . TRP A 1 74 ? -3.927 -10.260 9.876 1.00 65.00 74 TRP A C 1
ATOM 547 O O . TRP A 1 74 ? -4.729 -11.085 10.299 1.00 65.00 74 TRP A O 1
ATOM 557 N N . ALA A 1 75 ? -3.612 -10.184 8.580 1.00 61.09 75 ALA A N 1
ATOM 558 C CA . ALA A 1 75 ? -4.187 -11.060 7.561 1.00 61.09 75 ALA A CA 1
ATOM 559 C C . ALA A 1 75 ? -3.545 -12.463 7.514 1.00 61.09 75 ALA A C 1
ATOM 561 O O . ALA A 1 75 ? -3.855 -13.231 6.603 1.00 61.09 75 ALA A O 1
ATOM 562 N N . GLY A 1 76 ? -2.637 -12.794 8.443 1.00 55.50 76 GLY A N 1
ATOM 563 C CA . GLY A 1 76 ? -1.919 -14.073 8.455 1.00 55.50 76 GLY A CA 1
ATOM 564 C C . GLY A 1 76 ? -0.961 -14.244 7.271 1.00 55.50 76 GLY A C 1
ATOM 565 O O . GLY A 1 76 ? -0.754 -15.360 6.808 1.00 55.50 76 GLY A O 1
ATOM 566 N N . MET A 1 77 ? -0.428 -13.139 6.743 1.00 52.94 77 MET A N 1
ATOM 567 C CA . MET A 1 77 ? 0.462 -13.107 5.577 1.00 52.94 77 MET A CA 1
ATOM 568 C C . MET A 1 77 ? 1.953 -13.013 5.938 1.00 52.94 77 MET A C 1
ATOM 570 O O . MET A 1 77 ? 2.756 -12.785 5.034 1.00 52.94 77 MET A O 1
ATOM 574 N N . ASP A 1 78 ? 2.325 -13.162 7.212 1.00 49.41 78 ASP A N 1
ATOM 575 C CA . ASP A 1 78 ? 3.737 -13.168 7.605 1.00 49.41 78 ASP A CA 1
ATOM 576 C C . ASP A 1 78 ? 4.440 -14.481 7.247 1.00 49.41 78 ASP A C 1
ATOM 578 O O . ASP A 1 78 ? 3.874 -15.577 7.255 1.00 49.41 78 ASP A O 1
ATOM 582 N N . ASP A 1 79 ? 5.715 -14.320 6.929 1.00 46.62 79 ASP A N 1
ATOM 583 C CA . ASP A 1 79 ? 6.716 -15.290 6.514 1.00 46.62 79 ASP A CA 1
ATOM 584 C C . ASP A 1 79 ? 7.132 -16.249 7.644 1.00 46.62 79 ASP A C 1
ATOM 586 O O . ASP A 1 79 ? 8.291 -16.327 8.023 1.00 46.62 79 ASP A O 1
ATOM 590 N N . GLY A 1 80 ? 6.192 -17.031 8.182 1.00 40.66 80 GLY A N 1
ATOM 591 C CA . GLY A 1 80 ? 6.475 -18.281 8.905 1.00 40.66 80 GLY A CA 1
ATOM 592 C C . GLY A 1 80 ? 7.280 -18.202 10.215 1.00 40.66 80 GLY A C 1
ATOM 593 O O . GLY A 1 80 ? 7.406 -19.219 10.895 1.00 40.66 80 GLY A O 1
ATOM 594 N N . SER A 1 81 ? 7.791 -17.044 10.635 1.00 39.91 81 SER A N 1
ATOM 595 C CA . SER A 1 81 ? 8.538 -16.908 11.888 1.00 39.91 81 SER A CA 1
ATOM 596 C C . SER A 1 81 ? 7.768 -16.096 12.926 1.00 39.91 81 SER A C 1
ATOM 598 O O . SER A 1 81 ? 7.903 -14.885 13.019 1.00 39.91 81 SER A O 1
ATOM 600 N N . LYS A 1 82 ? 7.019 -16.836 13.755 1.00 38.31 82 LYS A N 1
ATOM 601 C CA . LYS A 1 82 ? 6.443 -16.445 15.054 1.00 38.31 82 LYS A CA 1
ATOM 602 C C . LYS A 1 82 ? 5.453 -15.271 15.026 1.00 38.31 82 LYS A C 1
ATOM 604 O O . LYS A 1 82 ? 5.845 -14.126 15.190 1.00 38.31 82 LYS A O 1
ATOM 609 N N . CYS A 1 83 ? 4.158 -15.585 14.995 1.00 34.50 83 CYS A N 1
ATOM 610 C CA . CYS A 1 83 ? 3.210 -15.148 16.028 1.00 34.50 83 CYS A CA 1
ATOM 611 C C . CYS A 1 83 ? 1.832 -15.778 15.795 1.00 34.50 83 CYS A C 1
ATOM 613 O O . CYS A 1 83 ? 1.390 -15.977 14.671 1.00 34.50 83 CYS A O 1
ATOM 615 N N . GLU A 1 84 ? 1.204 -16.137 16.903 1.00 36.69 84 GLU A N 1
ATOM 616 C CA . GLU A 1 84 ? 0.072 -17.044 17.048 1.00 36.69 84 GLU A CA 1
ATOM 617 C C . GLU A 1 84 ? -1.137 -16.683 16.166 1.00 36.69 84 GLU A C 1
ATOM 619 O O . GLU A 1 84 ? -1.634 -15.551 16.158 1.00 36.69 84 GLU A O 1
ATOM 624 N N . GLN A 1 85 ? -1.590 -17.688 15.412 1.00 35.97 85 GLN A N 1
ATOM 625 C CA . GLN A 1 85 ? -2.728 -17.658 14.500 1.00 35.97 85 GLN A CA 1
ATOM 626 C C . GLN A 1 85 ? -4.026 -17.574 15.311 1.00 35.97 85 GLN A C 1
ATOM 628 O O . GLN A 1 85 ? -4.697 -18.576 15.543 1.00 35.97 85 GLN A O 1
ATOM 633 N N . GLN A 1 86 ? -4.383 -16.388 15.793 1.00 36.28 86 GLN A N 1
ATOM 634 C CA . GLN A 1 86 ? -5.609 -16.234 16.563 1.00 36.28 86 GLN A CA 1
ATOM 635 C C . GLN A 1 86 ? -6.373 -14.965 16.179 1.00 36.28 86 GLN A C 1
ATOM 637 O O . GLN A 1 86 ? -5.859 -13.851 16.239 1.00 36.28 86 GLN A O 1
ATOM 642 N N . TYR A 1 87 ? -7.641 -15.197 15.820 1.00 39.50 87 TYR A N 1
ATOM 643 C CA . TYR A 1 87 ? -8.736 -14.235 15.692 1.00 39.50 87 TYR A CA 1
ATOM 644 C C . TYR A 1 87 ? -8.803 -13.376 14.418 1.00 39.50 87 TYR A C 1
ATOM 646 O O . TYR A 1 87 ? -8.755 -12.161 14.484 1.00 39.50 87 TYR A O 1
ATOM 654 N N . VAL A 1 88 ? -9.064 -13.964 13.246 1.00 39.97 88 VAL A N 1
ATOM 655 C CA . VAL A 1 88 ? -9.637 -13.187 12.114 1.00 39.97 88 VAL A CA 1
ATOM 656 C C . VAL A 1 88 ? -11.178 -13.165 12.177 1.00 39.97 88 VAL A C 1
ATOM 658 O O . VAL A 1 88 ? -11.806 -12.234 11.685 1.00 39.97 88 VAL A O 1
ATOM 661 N N . ASN A 1 89 ? -11.798 -14.121 12.881 1.00 34.97 89 ASN A N 1
ATOM 662 C CA . ASN A 1 89 ? -13.257 -14.314 12.893 1.00 34.97 89 ASN A CA 1
ATOM 663 C C . ASN A 1 89 ? -14.014 -13.673 14.079 1.00 34.97 89 ASN A C 1
ATOM 665 O O . ASN A 1 89 ? -15.233 -13.801 14.131 1.00 34.97 89 ASN A O 1
ATOM 669 N N . SER A 1 90 ? -13.341 -12.987 15.016 1.00 38.62 90 SER A N 1
ATOM 670 C CA . SER A 1 90 ? -13.997 -12.446 16.233 1.00 38.62 90 SER A CA 1
ATOM 671 C C . SER A 1 90 ? -13.973 -10.923 16.370 1.00 38.62 90 SER A C 1
ATOM 673 O O . SER A 1 90 ? -14.572 -10.387 17.303 1.00 38.62 90 SER A O 1
ATOM 675 N N . TYR A 1 91 ? -13.320 -10.206 15.453 1.00 40.81 91 TYR A N 1
ATOM 676 C CA . TYR A 1 91 ? -13.282 -8.745 15.487 1.00 40.81 91 TYR A CA 1
ATOM 677 C C . TYR A 1 91 ? -14.474 -8.163 14.734 1.00 40.81 91 TYR A C 1
ATOM 679 O O . TYR A 1 91 ? -14.648 -8.394 13.542 1.00 40.81 91 TYR A O 1
ATOM 687 N N . HIS A 1 92 ? -15.295 -7.391 15.443 1.00 43.25 92 HIS A N 1
ATOM 688 C CA . HIS A 1 92 ? -16.500 -6.772 14.887 1.00 43.25 92 HIS A CA 1
ATOM 689 C C . HIS A 1 92 ? -16.213 -5.386 14.279 1.00 43.25 92 HIS A C 1
ATOM 691 O O . HIS A 1 92 ? -17.031 -4.856 13.537 1.00 43.25 92 HIS A O 1
ATOM 697 N N . TYR A 1 93 ? -15.046 -4.803 14.585 1.00 44.88 93 TYR A N 1
ATOM 698 C CA . TYR A 1 93 ? -14.636 -3.475 14.132 1.00 44.88 93 TYR A CA 1
ATOM 699 C C . TYR A 1 93 ? -13.164 -3.460 13.749 1.00 44.88 93 TYR A C 1
ATOM 701 O O . TYR A 1 93 ? -12.298 -3.867 14.531 1.00 44.88 93 TYR A O 1
ATOM 709 N N . LEU A 1 94 ? -12.894 -2.944 12.554 1.00 47.16 94 LEU A N 1
ATOM 710 C CA . LEU A 1 94 ? -11.556 -2.848 12.004 1.00 47.16 94 LEU A CA 1
ATOM 711 C C . LEU A 1 94 ? -11.254 -1.393 11.667 1.00 47.16 94 LEU A C 1
ATOM 713 O O . LEU A 1 94 ? -11.884 -0.794 10.796 1.00 47.16 94 LEU A O 1
ATOM 717 N N . LEU A 1 95 ? -10.293 -0.815 12.383 1.00 50.22 95 LEU A N 1
ATOM 718 C CA . LEU A 1 95 ? -9.901 0.574 12.190 1.00 50.22 95 LEU A CA 1
ATOM 719 C C . LEU A 1 95 ? -8.700 0.635 11.247 1.00 50.22 95 LEU A C 1
ATOM 721 O O . LEU A 1 95 ? -7.567 0.353 11.636 1.00 50.22 95 LEU A O 1
ATOM 725 N N . PHE A 1 96 ? -8.966 0.991 9.990 1.00 43.44 96 PHE A N 1
ATOM 726 C CA . PHE A 1 96 ? -7.934 1.188 8.977 1.00 43.44 96 PHE A CA 1
ATOM 727 C C . PHE A 1 96 ? -7.307 2.582 9.094 1.00 43.44 96 PHE A C 1
ATOM 729 O O . PHE A 1 96 ? -7.956 3.596 8.838 1.00 43.44 96 PHE A O 1
ATOM 736 N N . LEU A 1 97 ? -6.003 2.634 9.365 1.00 39.62 97 LEU A N 1
ATOM 737 C CA . LEU A 1 97 ? -5.178 3.795 9.037 1.00 39.62 97 LEU A CA 1
ATOM 738 C C . LEU A 1 97 ? -4.815 3.716 7.549 1.00 39.62 97 LEU A C 1
ATOM 740 O O . LEU A 1 97 ? -3.891 2.987 7.182 1.00 39.62 97 LEU A O 1
ATOM 744 N N . GLN A 1 98 ? -5.539 4.419 6.671 1.00 34.91 98 GLN A N 1
ATOM 745 C CA . GLN A 1 98 ? -5.193 4.428 5.247 1.00 34.91 98 GLN A CA 1
ATOM 746 C C . GLN A 1 98 ? -4.348 5.635 4.826 1.00 34.91 98 GLN A C 1
ATOM 748 O O . GLN A 1 98 ? -4.714 6.786 5.030 1.00 34.91 98 GLN A O 1
ATOM 753 N N . PHE A 1 99 ? -3.249 5.257 4.169 1.00 33.97 99 PHE A N 1
ATOM 754 C CA . PHE A 1 99 ? -2.319 5.982 3.308 1.00 33.97 99 PHE A CA 1
ATOM 755 C C . PHE A 1 99 ? -1.609 7.224 3.870 1.00 33.97 99 PHE A C 1
ATOM 757 O O . PHE A 1 99 ? -2.240 8.243 4.143 1.00 33.97 99 PHE A O 1
ATOM 764 N N . PRO A 1 100 ? -0.262 7.207 3.933 1.00 34.34 100 PRO A N 1
ATOM 765 C CA . PRO A 1 100 ? 0.474 8.452 4.018 1.00 34.34 100 PRO A CA 1
ATOM 766 C C . PRO A 1 100 ? 0.247 9.238 2.723 1.00 34.34 100 PRO A C 1
ATOM 768 O O . PRO A 1 100 ? 0.576 8.777 1.629 1.00 34.34 100 PRO A O 1
ATOM 771 N N . ILE A 1 101 ? -0.304 10.442 2.860 1.00 33.91 101 ILE A N 1
ATOM 772 C CA . ILE A 1 101 ? -0.079 11.504 1.884 1.00 33.91 101 ILE A CA 1
ATOM 773 C C . ILE A 1 101 ? 1.423 11.777 1.949 1.00 33.91 101 ILE A C 1
ATOM 775 O O . ILE A 1 101 ? 1.957 12.045 3.028 1.00 33.91 101 ILE A O 1
ATOM 779 N N . LEU A 1 102 ? 2.111 11.613 0.820 1.00 38.22 102 LEU A N 1
ATOM 780 C CA . LEU A 1 102 ? 3.561 11.722 0.714 1.00 38.22 102 LEU A CA 1
ATOM 781 C C . LEU A 1 102 ? 3.990 13.196 0.792 1.00 38.22 102 LEU A C 1
ATOM 783 O O . LEU A 1 102 ? 4.468 13.780 -0.169 1.00 38.22 102 LEU A O 1
ATOM 787 N N . SER A 1 103 ? 3.797 13.825 1.945 1.00 36.81 103 SER A N 1
ATOM 788 C CA . SER A 1 103 ? 4.415 15.105 2.261 1.00 36.81 103 SER A CA 1
ATOM 789 C C . SER A 1 103 ? 5.163 14.952 3.576 1.00 36.81 103 SER A C 1
ATOM 791 O O . SER A 1 103 ? 4.583 15.030 4.658 1.00 36.81 103 SER A O 1
ATOM 793 N N . SER A 1 104 ? 6.472 14.773 3.427 1.00 30.33 104 SER A N 1
ATOM 794 C CA . SER A 1 104 ? 7.511 14.846 4.452 1.00 30.33 104 SER A CA 1
ATOM 795 C C . SER A 1 104 ? 7.910 13.528 5.141 1.00 30.33 104 SER A C 1
ATOM 797 O O . SER A 1 104 ? 7.293 13.051 6.087 1.00 30.33 104 SER A O 1
ATOM 799 N N . ASN A 1 105 ? 9.047 13.003 4.671 1.00 36.78 105 ASN A N 1
ATOM 800 C CA . ASN A 1 105 ? 10.050 12.280 5.461 1.00 36.78 105 ASN A CA 1
ATOM 801 C C . ASN A 1 105 ? 9.766 10.833 5.926 1.00 36.78 105 ASN A C 1
ATOM 803 O O . ASN A 1 105 ? 10.166 10.439 7.020 1.00 36.78 105 ASN A O 1
ATOM 807 N N . ILE A 1 106 ? 9.150 9.995 5.084 1.00 41.34 106 ILE A N 1
ATOM 808 C CA . ILE A 1 106 ? 9.192 8.533 5.281 1.00 41.34 106 ILE A CA 1
ATOM 809 C C . ILE A 1 106 ? 10.535 8.033 4.726 1.00 41.34 106 ILE A C 1
ATOM 811 O O . ILE A 1 106 ? 10.846 8.343 3.570 1.00 41.34 106 ILE A O 1
ATOM 815 N N . PRO A 1 107 ? 11.342 7.269 5.489 1.00 39.22 107 PRO A N 1
ATOM 816 C CA . PRO A 1 107 ? 12.580 6.709 4.963 1.00 39.22 107 PRO A CA 1
ATOM 817 C C . PRO A 1 107 ? 12.242 5.912 3.709 1.00 39.22 107 PRO A C 1
ATOM 819 O O . PRO A 1 107 ? 11.255 5.196 3.678 1.00 39.22 107 PRO A O 1
ATOM 822 N N . SER A 1 108 ? 13.024 6.044 2.648 1.00 45.59 108 SER A N 1
ATOM 823 C CA . SER A 1 108 ? 12.669 5.486 1.337 1.00 45.59 108 SER A CA 1
ATOM 824 C C . SER A 1 108 ? 12.329 3.982 1.314 1.00 45.59 108 SER A C 1
ATOM 826 O O . SER A 1 108 ? 11.666 3.550 0.389 1.00 45.59 108 SER A O 1
ATOM 828 N N . SER A 1 109 ? 12.699 3.190 2.325 1.00 47.78 109 SER A N 1
ATOM 829 C CA . SER A 1 109 ? 12.554 1.725 2.366 1.00 47.78 109 SER A CA 1
ATOM 830 C C . SER A 1 109 ? 11.114 1.164 2.519 1.00 47.78 109 SER A C 1
ATOM 832 O O . SER A 1 109 ? 10.737 0.319 1.704 1.00 47.78 109 SER A O 1
ATOM 834 N N . PRO A 1 110 ? 10.249 1.600 3.467 1.00 53.31 110 PRO A N 1
ATOM 835 C CA . PRO A 1 110 ? 8.925 0.993 3.675 1.00 53.31 110 PRO A CA 1
ATOM 836 C C . PRO A 1 110 ? 7.928 1.317 2.554 1.00 53.31 110 PRO A C 1
ATOM 838 O O . PRO A 1 110 ? 7.019 0.539 2.278 1.00 53.31 110 PRO A O 1
ATOM 841 N N . ALA A 1 111 ? 8.124 2.450 1.879 1.00 56.19 111 ALA A N 1
ATOM 842 C CA . ALA A 1 111 ? 7.297 2.921 0.774 1.00 56.19 111 ALA A CA 1
ATOM 843 C C . ALA A 1 111 ? 7.323 1.957 -0.431 1.00 56.19 111 ALA A C 1
ATOM 845 O O . ALA A 1 111 ? 6.280 1.616 -0.986 1.00 56.19 111 ALA A O 1
ATOM 846 N N . TYR A 1 112 ? 8.501 1.432 -0.786 1.00 68.00 112 TYR A N 1
ATOM 847 C CA . TYR A 1 112 ? 8.634 0.414 -1.838 1.00 68.00 112 TYR A CA 1
ATOM 848 C C . TYR A 1 112 ? 8.183 -0.982 -1.387 1.00 68.00 112 TYR A C 1
ATOM 850 O O . TYR A 1 112 ? 7.808 -1.804 -2.222 1.00 68.00 112 TYR A O 1
ATOM 858 N N . GLY A 1 113 ? 8.152 -1.239 -0.075 1.00 69.88 113 GLY A N 1
ATOM 859 C CA . GLY A 1 113 ? 7.526 -2.438 0.485 1.00 69.88 113 GLY A CA 1
ATOM 860 C C . GLY A 1 113 ? 6.040 -2.525 0.127 1.00 69.88 113 GLY A C 1
ATOM 861 O O . GLY A 1 113 ? 5.576 -3.581 -0.292 1.00 69.88 113 GLY A O 1
ATOM 862 N N . VAL A 1 114 ? 5.319 -1.396 0.168 1.00 77.31 114 VAL A N 1
ATOM 863 C CA . VAL A 1 114 ? 3.909 -1.331 -0.257 1.00 77.31 114 VAL A CA 1
ATOM 864 C C . VAL A 1 114 ? 3.757 -1.732 -1.724 1.00 77.31 114 VAL A C 1
ATOM 866 O O . VAL A 1 114 ? 2.853 -2.495 -2.053 1.00 77.31 114 VAL A O 1
ATOM 869 N N . PHE A 1 115 ? 4.650 -1.272 -2.603 1.00 83.50 115 PHE A N 1
ATOM 870 C CA . PHE A 1 115 ? 4.622 -1.641 -4.019 1.00 83.50 115 PHE A CA 1
ATOM 871 C C . PHE A 1 115 ? 4.780 -3.156 -4.216 1.00 83.50 115 PHE A C 1
ATOM 873 O O . PHE A 1 115 ? 3.951 -3.772 -4.882 1.00 83.50 115 PHE A O 1
ATOM 880 N N . ILE A 1 116 ? 5.765 -3.778 -3.558 1.00 84.94 116 ILE A N 1
ATOM 881 C CA . ILE A 1 116 ? 5.982 -5.235 -3.612 1.00 84.94 116 ILE A CA 1
ATOM 882 C C . ILE A 1 116 ? 4.755 -5.998 -3.093 1.00 84.94 116 ILE A C 1
ATOM 884 O O . ILE A 1 116 ? 4.279 -6.915 -3.761 1.00 84.94 116 ILE A O 1
ATOM 888 N N . SER A 1 117 ? 4.191 -5.599 -1.949 1.00 82.62 117 SER A N 1
ATOM 889 C CA . SER A 1 117 ? 3.001 -6.248 -1.384 1.00 82.62 117 SER A CA 1
ATOM 890 C C . SER A 1 117 ? 1.798 -6.204 -2.327 1.00 82.62 117 SER A C 1
ATOM 892 O O . SER A 1 117 ? 1.022 -7.158 -2.404 1.00 82.62 117 SER A O 1
ATOM 894 N N . GLN A 1 118 ? 1.632 -5.109 -3.068 1.00 85.00 118 GLN A N 1
ATOM 895 C CA . GLN A 1 118 ? 0.550 -5.000 -4.041 1.00 85.00 118 GLN A CA 1
ATOM 896 C C . GLN A 1 118 ? 0.799 -5.857 -5.280 1.00 85.00 118 GLN A C 1
ATOM 898 O O . GLN A 1 118 ? -0.148 -6.466 -5.769 1.00 85.00 118 GLN A O 1
ATOM 903 N N . LEU A 1 119 ? 2.047 -5.988 -5.739 1.00 88.50 119 LEU A N 1
ATOM 904 C CA . LEU A 1 119 ? 2.390 -6.924 -6.813 1.00 88.50 119 LEU A CA 1
ATOM 905 C C . LEU A 1 119 ? 2.084 -8.370 -6.414 1.00 88.50 119 LEU A C 1
ATOM 907 O O . LEU A 1 119 ? 1.455 -9.080 -7.189 1.00 88.50 119 LEU A O 1
ATOM 911 N N . ILE A 1 120 ? 2.417 -8.782 -5.186 1.00 85.62 120 ILE A N 1
ATOM 912 C CA . ILE A 1 120 ? 2.046 -10.105 -4.649 1.00 85.62 120 ILE A CA 1
ATOM 913 C C . ILE A 1 120 ? 0.526 -10.283 -4.664 1.00 85.62 120 ILE A C 1
ATOM 915 O O . ILE A 1 120 ? 0.018 -11.302 -5.137 1.00 85.62 120 ILE A O 1
ATOM 919 N N . ARG A 1 121 ? -0.218 -9.282 -4.174 1.00 85.62 121 ARG A N 1
ATOM 920 C CA . ARG A 1 121 ? -1.687 -9.308 -4.170 1.00 85.62 121 ARG A CA 1
ATOM 921 C C . ARG A 1 121 ? -2.240 -9.472 -5.585 1.00 85.62 121 ARG A C 1
ATOM 923 O O . ARG A 1 121 ? -3.126 -10.294 -5.793 1.00 85.62 121 ARG A O 1
ATOM 930 N N . TYR A 1 122 ? -1.737 -8.701 -6.546 1.00 89.62 122 TYR A N 1
ATOM 931 C CA . TYR A 1 122 ? -2.188 -8.773 -7.932 1.00 89.62 122 TYR A CA 1
ATOM 932 C C . TYR A 1 122 ? -1.809 -10.103 -8.566 1.00 89.62 122 TYR A C 1
ATOM 934 O O . TYR A 1 122 ? -2.671 -10.714 -9.179 1.00 89.62 122 TYR A O 1
ATOM 942 N N . ALA A 1 123 ? -0.584 -10.589 -8.377 1.00 88.38 123 ALA A N 1
ATOM 943 C CA . ALA A 1 123 ? -0.133 -11.861 -8.928 1.00 88.38 123 ALA A CA 1
ATOM 944 C C . ALA A 1 123 ? -1.002 -13.032 -8.447 1.00 88.38 123 ALA A C 1
ATOM 946 O O . ALA A 1 123 ? -1.384 -13.870 -9.252 1.00 88.38 123 ALA A O 1
ATOM 947 N N . ARG A 1 124 ? -1.404 -13.031 -7.169 1.00 82.94 124 ARG A N 1
ATOM 948 C CA . ARG A 1 124 ? -2.320 -14.038 -6.603 1.00 82.94 124 ARG A CA 1
ATOM 949 C C . ARG A 1 124 ? -3.766 -13.895 -7.083 1.00 82.94 124 ARG A C 1
ATOM 951 O O . ARG A 1 124 ? -4.473 -14.887 -7.190 1.00 82.94 124 ARG A O 1
ATOM 958 N N . ALA A 1 125 ? -4.219 -12.667 -7.331 1.00 81.94 125 ALA A N 1
ATOM 959 C CA . ALA A 1 125 ? -5.587 -12.378 -7.771 1.00 81.94 125 ALA A CA 1
ATOM 960 C C . ALA A 1 125 ? -5.764 -12.414 -9.300 1.00 81.94 125 ALA A C 1
ATOM 962 O O . ALA A 1 125 ? -6.879 -12.234 -9.789 1.00 81.94 125 ALA A O 1
ATOM 963 N N . SER A 1 126 ? -4.679 -12.594 -10.054 1.00 85.12 126 SER A N 1
ATOM 964 C CA . SER A 1 126 ? -4.684 -12.602 -11.514 1.00 85.12 126 SER A CA 1
ATOM 965 C C . SER A 1 126 ? -4.291 -13.987 -11.999 1.00 85.12 126 SER A C 1
ATOM 967 O O . SER A 1 126 ? -3.252 -14.514 -11.628 1.00 85.12 126 SER A O 1
ATOM 969 N N . THR A 1 127 ? -5.099 -14.580 -12.868 1.00 85.62 127 THR A N 1
ATOM 970 C CA . THR A 1 127 ? -4.688 -15.786 -13.604 1.00 85.62 127 THR A CA 1
ATOM 971 C C . THR A 1 127 ? -4.055 -15.412 -14.941 1.00 85.62 127 THR A C 1
ATOM 973 O O . THR A 1 127 ? -3.214 -16.137 -15.460 1.00 85.62 127 THR A O 1
ATOM 976 N N . LYS A 1 128 ? -4.437 -14.253 -15.497 1.00 90.25 128 LYS A N 1
ATOM 977 C CA . LYS A 1 128 ? -3.948 -13.732 -16.776 1.00 90.25 128 LYS A CA 1
ATOM 978 C C . LYS A 1 128 ? -2.899 -12.648 -16.562 1.00 90.25 128 LYS A C 1
ATOM 980 O O . LYS A 1 128 ? -3.073 -11.756 -15.731 1.00 90.25 128 LYS A O 1
ATOM 985 N N . TYR A 1 129 ? -1.861 -12.671 -17.393 1.00 92.31 129 TYR A N 1
ATOM 986 C CA . TYR A 1 129 ? -0.782 -11.686 -17.353 1.00 92.31 129 TYR A CA 1
ATOM 987 C C . TYR A 1 129 ? -1.276 -10.248 -17.590 1.00 92.31 129 TYR A C 1
ATOM 989 O O . TYR A 1 129 ? -0.872 -9.320 -16.894 1.00 92.31 129 TYR A O 1
ATOM 997 N N . THR A 1 130 ? -2.222 -10.062 -18.511 1.00 92.25 130 THR A N 1
ATOM 998 C CA . THR A 1 130 ? -2.811 -8.751 -18.834 1.00 92.25 130 THR A CA 1
ATOM 999 C C . THR A 1 130 ? -3.479 -8.091 -17.628 1.00 92.25 130 THR A C 1
ATOM 1001 O O . THR A 1 130 ? -3.341 -6.890 -17.413 1.00 92.25 130 THR A O 1
ATOM 1004 N N . ASP A 1 131 ? -4.172 -8.886 -16.813 1.00 90.06 131 ASP A N 1
ATOM 1005 C CA . ASP A 1 131 ? -4.889 -8.430 -15.622 1.00 90.06 131 ASP A CA 1
ATOM 1006 C C . ASP A 1 131 ? -3.932 -8.028 -14.497 1.00 90.06 131 ASP A C 1
ATOM 1008 O O . ASP A 1 131 ? -4.198 -7.076 -13.750 1.00 90.06 131 ASP A O 1
ATOM 1012 N N . PHE A 1 132 ? -2.814 -8.745 -14.390 1.00 93.19 132 PHE A N 1
ATOM 1013 C CA . PHE A 1 132 ? -1.723 -8.418 -13.484 1.00 93.19 132 PHE A CA 1
ATOM 1014 C C . PHE A 1 132 ? -1.057 -7.099 -13.894 1.00 93.19 132 PHE A C 1
ATOM 1016 O O . PHE A 1 132 ? -0.999 -6.164 -13.090 1.00 93.19 132 PHE A O 1
ATOM 1023 N N . VAL A 1 133 ? -0.633 -6.992 -15.158 1.00 94.50 133 VAL A N 1
ATOM 1024 C CA . VAL A 1 133 ? 0.038 -5.803 -15.705 1.00 94.50 133 VAL A CA 1
ATOM 1025 C C . VAL A 1 133 ? -0.842 -4.567 -15.591 1.00 94.50 133 VAL A C 1
ATOM 1027 O O . VAL A 1 133 ? -0.372 -3.535 -15.123 1.00 94.50 133 VAL A O 1
ATOM 1030 N N . LEU A 1 134 ? -2.127 -4.662 -15.945 1.00 92.19 134 LEU A N 1
ATOM 1031 C CA . LEU A 1 134 ? -3.052 -3.531 -15.872 1.00 92.19 134 LEU A CA 1
ATOM 1032 C C . LEU A 1 134 ? -3.107 -2.927 -14.461 1.00 92.19 134 LEU A C 1
ATOM 1034 O O . LEU A 1 134 ? -3.087 -1.706 -14.296 1.00 92.19 134 LEU A O 1
ATOM 1038 N N . ARG A 1 135 ? -3.185 -3.777 -13.430 1.00 89.38 135 ARG A N 1
ATOM 1039 C CA . ARG A 1 135 ? -3.235 -3.333 -12.029 1.00 89.38 135 ARG A CA 1
ATOM 1040 C C . ARG A 1 135 ? -1.885 -2.811 -11.552 1.00 89.38 135 ARG A C 1
ATOM 1042 O O . ARG A 1 135 ? -1.841 -1.777 -10.887 1.00 89.38 135 ARG A O 1
ATOM 1049 N N . ALA A 1 136 ? -0.804 -3.501 -11.907 1.00 92.50 136 ALA A N 1
ATOM 1050 C CA . ALA A 1 136 ? 0.549 -3.112 -11.540 1.00 92.50 136 ALA A CA 1
ATOM 1051 C C . ALA A 1 136 ? 0.938 -1.758 -12.152 1.00 92.50 136 ALA A C 1
ATOM 1053 O O . ALA A 1 136 ? 1.398 -0.884 -11.424 1.00 92.50 136 ALA A O 1
ATOM 1054 N N . ARG A 1 137 ? 0.665 -1.544 -13.445 1.00 93.69 137 ARG A N 1
ATOM 1055 C CA . ARG A 1 137 ? 0.919 -0.283 -14.156 1.00 93.69 137 ARG A CA 1
ATOM 1056 C C . ARG A 1 137 ? 0.152 0.881 -13.533 1.00 93.69 137 ARG A C 1
ATOM 1058 O O . ARG A 1 137 ? 0.757 1.869 -13.143 1.00 93.69 137 ARG A O 1
ATOM 1065 N N . ARG A 1 138 ? -1.159 0.725 -13.307 1.00 90.94 138 ARG A N 1
ATOM 1066 C CA . ARG A 1 138 ? -1.979 1.759 -12.639 1.00 90.94 138 ARG A CA 1
ATOM 1067 C C . ARG A 1 138 ? -1.423 2.166 -11.276 1.00 90.94 138 ARG A C 1
ATOM 1069 O O . ARG A 1 138 ? -1.508 3.331 -10.892 1.00 90.94 138 ARG A O 1
ATOM 1076 N N . LEU A 1 139 ? -0.895 1.204 -10.519 1.00 87.25 139 LEU A N 1
ATOM 1077 C CA . LEU A 1 139 ? -0.244 1.494 -9.249 1.00 87.25 139 LEU A CA 1
ATOM 1078 C C . LEU A 1 139 ? 1.081 2.234 -9.460 1.00 87.25 139 LEU A C 1
ATOM 1080 O O . LEU A 1 139 ? 1.310 3.231 -8.781 1.00 87.25 139 LEU A O 1
ATOM 1084 N N . SER A 1 140 ? 1.924 1.776 -10.384 1.00 89.50 140 SER A N 1
ATOM 1085 C CA . SER A 1 140 ? 3.186 2.435 -10.728 1.00 89.50 140 SER A CA 1
ATOM 1086 C C . SER A 1 140 ? 2.978 3.891 -11.135 1.00 89.50 140 SER A C 1
ATOM 1088 O O . SER A 1 140 ? 3.608 4.764 -10.547 1.00 89.50 140 SER A O 1
ATOM 1090 N N . ASP A 1 141 ? 2.036 4.175 -12.035 1.00 89.31 141 ASP A N 1
ATOM 1091 C CA . ASP A 1 141 ? 1.712 5.533 -12.495 1.00 89.31 141 ASP A CA 1
ATOM 1092 C C . ASP A 1 141 ? 1.276 6.432 -11.330 1.00 89.31 141 ASP A C 1
ATOM 1094 O O . ASP A 1 141 ? 1.686 7.591 -11.193 1.00 89.31 141 ASP A O 1
ATOM 1098 N N . LYS A 1 142 ? 0.473 5.873 -10.418 1.00 83.12 142 LYS A N 1
ATOM 1099 C CA . LYS A 1 142 ? 0.044 6.576 -9.209 1.00 83.12 142 LYS A CA 1
ATOM 1100 C C . LYS A 1 142 ? 1.218 6.869 -8.273 1.00 83.12 142 LYS A C 1
ATOM 1102 O O . LYS A 1 142 ? 1.261 7.940 -7.683 1.00 83.12 142 LYS A O 1
ATOM 1107 N N . LEU A 1 143 ? 2.168 5.951 -8.126 1.00 82.00 143 LEU A N 1
ATOM 1108 C CA . LEU A 1 143 ? 3.349 6.171 -7.290 1.00 82.00 143 LEU A CA 1
ATOM 1109 C C . LEU A 1 143 ? 4.313 7.175 -7.939 1.00 82.00 143 LEU A C 1
ATOM 1111 O O . LEU A 1 143 ? 4.817 8.064 -7.257 1.00 82.00 143 LEU A O 1
ATOM 1115 N N . LEU A 1 144 ? 4.524 7.094 -9.252 1.00 85.06 144 LEU A N 1
ATOM 1116 C CA . LEU A 1 144 ? 5.346 8.049 -10.000 1.00 85.06 144 LEU A CA 1
ATOM 1117 C C . LEU A 1 144 ? 4.782 9.472 -9.900 1.00 85.06 144 LEU A C 1
ATOM 1119 O O . LEU A 1 144 ? 5.521 10.398 -9.575 1.00 85.06 144 LEU A O 1
ATOM 1123 N N . SER A 1 145 ? 3.465 9.646 -10.059 1.00 79.62 145 SER A N 1
ATOM 1124 C CA . SER A 1 145 ? 2.815 10.957 -9.878 1.00 79.62 145 SER A CA 1
ATOM 1125 C C . SER A 1 145 ? 2.884 11.489 -8.439 1.00 79.62 145 SER A C 1
ATOM 1127 O O . SER A 1 145 ? 2.771 12.691 -8.220 1.00 79.62 145 SER A O 1
ATOM 1129 N N . GLN A 1 146 ? 3.127 10.618 -7.455 1.00 75.44 146 GLN A N 1
ATOM 1130 C CA . GLN A 1 146 ? 3.376 10.981 -6.056 1.00 75.44 146 GLN A CA 1
ATOM 1131 C C . GLN A 1 146 ? 4.860 11.259 -5.750 1.00 75.44 146 GLN A C 1
ATOM 1133 O O . GLN A 1 146 ? 5.210 11.462 -4.589 1.00 75.44 146 GLN A O 1
ATOM 1138 N N . GLY A 1 147 ? 5.737 11.262 -6.761 1.00 77.88 147 GLY A N 1
ATOM 1139 C CA . GLY A 1 147 ? 7.163 11.572 -6.616 1.00 77.88 147 GLY A CA 1
ATOM 1140 C C . GLY A 1 147 ? 8.060 10.368 -6.314 1.00 77.88 147 GLY A C 1
ATOM 1141 O O . GLY A 1 147 ? 9.200 10.544 -5.880 1.00 77.88 147 GLY A O 1
ATOM 1142 N N . TYR A 1 148 ? 7.581 9.136 -6.521 1.00 79.94 148 TYR A N 1
ATOM 1143 C CA . TYR A 1 148 ? 8.449 7.956 -6.455 1.00 79.94 148 TYR A CA 1
ATOM 1144 C C . TYR A 1 148 ? 9.400 7.921 -7.654 1.00 79.94 148 TYR A C 1
ATOM 1146 O O . TYR A 1 148 ? 9.081 8.387 -8.743 1.00 79.94 148 TYR A O 1
ATOM 1154 N N . VAL A 1 149 ? 10.578 7.326 -7.457 1.00 85.31 149 VAL A N 1
ATOM 1155 C CA . VAL A 1 149 ? 11.617 7.258 -8.492 1.00 85.31 149 VAL A CA 1
ATOM 1156 C C . VAL A 1 149 ? 11.462 5.969 -9.296 1.00 85.31 149 VAL A C 1
ATOM 1158 O O . VAL A 1 149 ? 11.443 4.880 -8.714 1.00 85.31 149 VAL A O 1
ATOM 1161 N N . CYS A 1 150 ? 11.417 6.082 -10.627 1.00 87.38 150 CYS A N 1
ATOM 1162 C CA . CYS A 1 150 ? 11.265 4.938 -11.533 1.00 87.38 150 CYS A CA 1
ATOM 1163 C C . CYS A 1 150 ? 12.361 3.875 -11.333 1.00 87.38 150 CYS A C 1
ATOM 1165 O O . CYS A 1 150 ? 12.057 2.689 -11.200 1.00 87.38 150 CYS A O 1
ATOM 1167 N N . ASP A 1 151 ? 13.624 4.280 -11.169 1.00 85.56 151 ASP A N 1
ATOM 1168 C CA . ASP A 1 151 ? 14.736 3.350 -10.911 1.00 85.56 151 ASP A CA 1
ATOM 1169 C C . ASP A 1 151 ? 14.539 2.529 -9.632 1.00 85.56 151 ASP A C 1
ATOM 1171 O O . ASP A 1 151 ? 14.871 1.341 -9.561 1.00 85.56 151 ASP A O 1
ATOM 1175 N N . ARG A 1 152 ? 13.949 3.142 -8.600 1.00 83.81 152 ARG A N 1
ATOM 1176 C CA . ARG A 1 152 ? 13.660 2.458 -7.336 1.00 83.81 152 ARG A CA 1
ATOM 1177 C C . ARG A 1 152 ? 12.453 1.533 -7.454 1.00 83.81 152 ARG A C 1
ATOM 1179 O O . ARG A 1 152 ? 12.479 0.451 -6.864 1.00 83.81 152 ARG A O 1
ATOM 1186 N N . LEU A 1 153 ? 11.436 1.896 -8.238 1.00 86.44 153 LEU A N 1
ATOM 1187 C CA . LEU A 1 153 ? 10.339 0.983 -8.584 1.00 86.44 153 LEU A CA 1
ATOM 1188 C C . LEU A 1 153 ? 10.859 -0.210 -9.390 1.00 86.44 153 LEU A C 1
ATOM 1190 O O . LEU A 1 153 ? 10.534 -1.347 -9.058 1.00 86.44 153 LEU A O 1
ATOM 1194 N N . THR A 1 154 ? 11.756 0.024 -10.347 1.00 91.19 154 THR A N 1
ATOM 1195 C CA . THR A 1 154 ? 12.434 -1.027 -11.116 1.00 91.19 154 THR A CA 1
ATOM 1196 C C . THR A 1 154 ? 13.221 -1.954 -10.193 1.00 91.19 154 THR A C 1
ATOM 1198 O O . THR A 1 154 ? 13.057 -3.171 -10.249 1.00 91.19 154 THR A O 1
ATOM 1201 N N . SER A 1 155 ? 14.027 -1.405 -9.278 1.00 88.44 155 SER A N 1
ATOM 1202 C CA . SER A 1 155 ? 14.748 -2.195 -8.269 1.00 88.44 155 SER A CA 1
ATOM 1203 C C . SER A 1 155 ? 13.796 -3.028 -7.402 1.00 88.44 155 SER A C 1
ATOM 1205 O O . SER A 1 155 ? 14.077 -4.185 -7.089 1.00 88.44 155 SER A O 1
ATOM 1207 N N . SER A 1 156 ? 12.640 -2.470 -7.049 1.00 87.56 156 SER A N 1
ATOM 1208 C CA . SER A 1 156 ? 11.625 -3.147 -6.239 1.00 87.56 156 SER A CA 1
ATOM 1209 C C . SER A 1 156 ? 10.915 -4.258 -7.010 1.00 87.56 156 SER A C 1
ATOM 1211 O O . SER A 1 156 ? 10.702 -5.333 -6.457 1.00 87.56 156 SER A O 1
ATOM 1213 N N . LEU A 1 157 ? 10.633 -4.050 -8.297 1.00 90.69 157 LEU A N 1
ATOM 1214 C CA . LEU A 1 157 ? 10.074 -5.065 -9.187 1.00 90.69 157 LEU A CA 1
ATOM 1215 C C . LEU A 1 157 ? 11.064 -6.220 -9.409 1.00 90.69 157 LEU A C 1
ATOM 1217 O O . LEU A 1 157 ? 10.671 -7.382 -9.358 1.00 90.69 157 LEU A O 1
ATOM 1221 N N . ARG A 1 158 ? 12.365 -5.924 -9.545 1.00 89.69 158 ARG A N 1
ATOM 1222 C CA . ARG A 1 158 ? 13.423 -6.952 -9.583 1.00 89.69 158 ARG A CA 1
ATOM 1223 C C . ARG A 1 158 ? 13.474 -7.764 -8.285 1.00 89.69 158 ARG A C 1
ATOM 1225 O O . ARG A 1 158 ? 13.584 -8.984 -8.336 1.00 89.69 158 ARG A O 1
ATOM 1232 N N . LYS A 1 159 ? 13.354 -7.109 -7.123 1.00 88.44 159 LYS A N 1
ATOM 1233 C CA . LYS A 1 159 ? 13.274 -7.794 -5.817 1.00 88.44 159 LYS A CA 1
ATOM 1234 C C . LYS A 1 159 ? 12.029 -8.668 -5.704 1.00 88.44 159 LYS A C 1
ATOM 1236 O O . LYS A 1 159 ? 12.130 -9.772 -5.183 1.00 88.44 159 LYS A O 1
ATOM 1241 N N . PHE A 1 160 ? 10.883 -8.185 -6.183 1.00 90.62 160 PHE A N 1
ATOM 1242 C CA . PHE A 1 160 ? 9.651 -8.966 -6.246 1.00 90.62 160 PHE A CA 1
ATOM 1243 C C . PHE A 1 160 ? 9.850 -10.226 -7.092 1.00 90.62 160 PHE A C 1
ATOM 1245 O O . PHE A 1 160 ? 9.621 -11.319 -6.595 1.00 90.62 160 PHE A O 1
ATOM 1252 N N . TYR A 1 161 ? 10.370 -10.085 -8.312 1.00 89.94 161 TYR A N 1
ATOM 1253 C CA . TYR A 1 161 ? 10.599 -11.215 -9.213 1.00 89.94 161 TYR A CA 1
ATOM 1254 C C . TYR A 1 161 ? 11.610 -12.225 -8.650 1.00 89.94 161 TYR A C 1
ATOM 1256 O O . TYR A 1 161 ? 11.439 -13.425 -8.815 1.00 89.94 161 TYR A O 1
ATOM 1264 N N . GLY A 1 162 ? 12.655 -11.755 -7.961 1.00 86.56 162 GLY A N 1
ATOM 1265 C CA . GLY A 1 162 ? 13.652 -12.636 -7.350 1.00 86.56 162 GLY A CA 1
ATOM 1266 C C . GLY A 1 162 ? 13.167 -13.373 -6.096 1.00 86.56 162 GLY A C 1
ATOM 1267 O O . GLY A 1 162 ? 13.615 -14.485 -5.849 1.00 86.56 162 GLY A O 1
ATOM 1268 N N . ARG A 1 163 ? 12.282 -12.768 -5.292 1.00 86.25 163 ARG A N 1
ATOM 1269 C CA . ARG A 1 163 ? 11.788 -13.363 -4.032 1.00 86.25 163 ARG A CA 1
ATOM 1270 C C . ARG A 1 163 ? 10.464 -14.108 -4.163 1.00 86.25 163 ARG A C 1
ATOM 1272 O O . ARG A 1 163 ? 10.198 -14.963 -3.334 1.00 86.25 163 ARG A O 1
ATOM 1279 N N . TYR A 1 164 ? 9.649 -13.721 -5.138 1.00 87.19 164 TYR A N 1
ATOM 1280 C CA . TYR A 1 164 ? 8.285 -14.207 -5.347 1.00 87.19 164 TYR A CA 1
ATOM 1281 C C . TYR A 1 164 ? 8.057 -14.626 -6.805 1.00 87.19 164 TYR A C 1
ATOM 1283 O O . TYR A 1 164 ? 6.952 -14.498 -7.341 1.00 87.19 164 TYR A O 1
ATOM 1291 N N . GLY A 1 165 ? 9.123 -15.051 -7.489 1.00 85.06 165 GLY A N 1
ATOM 1292 C CA . GLY A 1 165 ? 9.086 -15.430 -8.901 1.00 85.06 165 GLY A CA 1
ATOM 1293 C C . GLY A 1 165 ? 8.102 -16.565 -9.177 1.00 85.06 165 GLY A C 1
ATOM 1294 O O . GLY A 1 165 ? 7.464 -16.585 -10.225 1.00 85.06 165 GLY A O 1
ATOM 1295 N N . GLU A 1 166 ? 7.889 -17.451 -8.206 1.00 87.94 166 GLU A N 1
ATOM 1296 C CA . GLU A 1 166 ? 6.908 -18.534 -8.265 1.00 87.94 166 GLU A CA 1
ATOM 1297 C C . GLU A 1 166 ? 5.465 -18.042 -8.445 1.00 87.94 166 GLU A C 1
ATOM 1299 O O . GLU A 1 166 ? 4.649 -18.753 -9.022 1.00 87.94 166 GLU A O 1
ATOM 1304 N N . LEU A 1 167 ? 5.145 -16.814 -8.016 1.00 86.31 167 LEU A N 1
ATOM 1305 C CA . LEU A 1 167 ? 3.813 -16.221 -8.191 1.00 86.31 167 LEU A 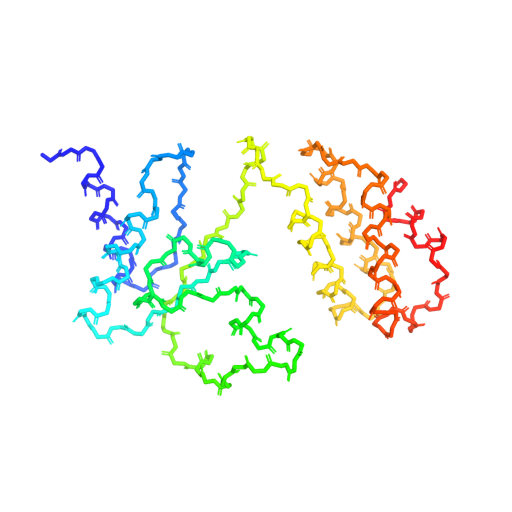CA 1
ATOM 1306 C C . LEU A 1 167 ? 3.572 -15.669 -9.595 1.00 86.31 167 LEU A C 1
ATOM 1308 O O . LEU A 1 167 ? 2.461 -15.238 -9.889 1.00 86.31 167 LEU A O 1
ATOM 1312 N N . VAL A 1 168 ? 4.609 -15.576 -10.425 1.00 89.06 168 VAL A N 1
ATOM 1313 C CA . VAL A 1 168 ? 4.522 -14.991 -11.770 1.00 89.06 168 VAL A CA 1
ATOM 1314 C C . VAL A 1 168 ? 5.110 -15.886 -12.853 1.00 89.06 168 VAL A C 1
ATOM 1316 O O . VAL A 1 168 ? 4.983 -15.571 -14.034 1.00 89.06 168 VAL A O 1
ATOM 1319 N N . ILE A 1 169 ? 5.710 -17.017 -12.471 1.00 88.75 169 ILE A N 1
ATOM 1320 C CA . ILE A 1 169 ? 6.297 -17.990 -13.394 1.00 88.75 169 ILE A CA 1
ATOM 1321 C C . ILE A 1 169 ? 5.253 -18.567 -14.353 1.00 88.75 169 ILE A C 1
ATOM 1323 O O . ILE A 1 169 ? 5.559 -18.816 -15.513 1.00 88.75 169 ILE A O 1
ATOM 1327 N N . HIS A 1 170 ? 3.997 -18.701 -13.911 1.00 88.12 170 HIS A N 1
ATOM 1328 C CA . HIS A 1 170 ? 2.897 -19.219 -14.730 1.00 88.12 170 HIS A CA 1
ATOM 1329 C C . HIS A 1 170 ? 2.476 -18.281 -15.864 1.00 88.12 1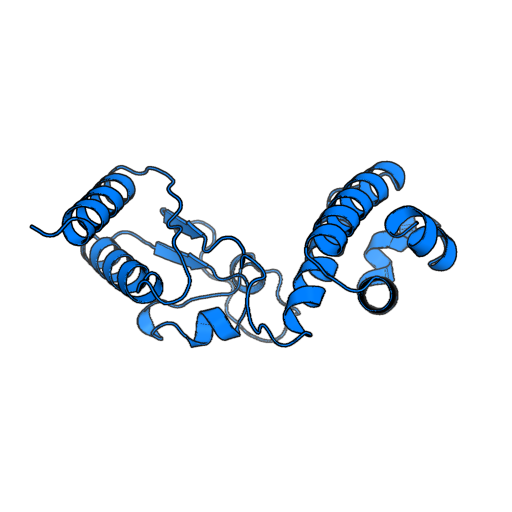70 HIS A C 1
ATOM 1331 O O . HIS A 1 170 ? 1.718 -18.695 -16.737 1.00 88.12 170 HIS A O 1
ATOM 1337 N N . TYR A 1 171 ? 2.945 -17.031 -15.867 1.00 89.75 171 TYR A N 1
ATOM 1338 C CA . TYR A 1 171 ? 2.741 -16.126 -16.995 1.00 89.75 171 TYR A CA 1
ATOM 1339 C C . TYR A 1 171 ? 3.723 -16.368 -18.143 1.00 89.75 171 TYR A C 1
ATOM 1341 O O . TYR A 1 171 ? 3.453 -15.886 -19.237 1.00 89.75 171 TYR A O 1
ATOM 1349 N N . ASP A 1 172 ? 4.837 -17.070 -17.898 1.00 91.25 172 ASP A N 1
ATOM 1350 C CA . ASP A 1 172 ? 5.906 -17.323 -18.874 1.00 91.25 172 ASP A CA 1
ATOM 1351 C C . ASP A 1 172 ? 6.448 -16.039 -19.541 1.00 91.25 172 ASP A C 1
ATOM 1353 O O . ASP A 1 172 ? 6.672 -15.948 -20.748 1.00 91.25 172 ASP A O 1
ATOM 1357 N N . VAL A 1 173 ? 6.625 -14.983 -18.737 1.00 91.50 173 VAL A N 1
ATOM 1358 C CA . VAL A 1 173 ? 7.124 -13.680 -19.198 1.00 91.50 173 VAL A CA 1
ATOM 1359 C C . VAL A 1 173 ? 8.442 -13.340 -18.503 1.00 91.50 173 VAL A C 1
ATOM 1361 O O . VAL A 1 173 ? 8.480 -13.296 -17.271 1.00 91.50 173 VAL A O 1
ATOM 1364 N N . PRO A 1 174 ? 9.516 -13.015 -19.250 1.00 92.69 174 PRO A N 1
ATOM 1365 C CA . PRO A 1 174 ? 10.783 -12.632 -18.645 1.00 92.69 174 PRO A CA 1
ATOM 1366 C C . PRO A 1 174 ? 10.681 -11.286 -17.919 1.00 92.69 174 PRO A C 1
ATOM 1368 O O . PRO A 1 174 ? 9.962 -10.373 -18.336 1.00 92.69 174 PRO A O 1
ATOM 1371 N N . LEU A 1 175 ? 11.488 -11.123 -16.868 1.00 90.81 175 LEU A N 1
ATOM 1372 C CA . LEU A 1 175 ? 11.556 -9.904 -16.054 1.00 90.81 175 LEU A CA 1
ATOM 1373 C C . LEU A 1 175 ? 11.749 -8.623 -16.881 1.00 90.81 175 LEU A C 1
ATOM 1375 O O . LEU A 1 175 ? 11.143 -7.606 -16.565 1.00 90.81 175 LEU A O 1
ATOM 1379 N N . SER A 1 176 ? 12.563 -8.655 -17.941 1.00 91.38 176 SER A N 1
ATOM 1380 C CA . SER A 1 176 ? 12.786 -7.495 -18.818 1.00 91.38 176 SER A CA 1
ATOM 1381 C C . SER A 1 176 ? 11.490 -7.000 -19.461 1.00 91.38 176 SER A C 1
ATOM 1383 O O . SER A 1 176 ? 11.203 -5.804 -19.424 1.00 91.38 176 SER A O 1
ATOM 1385 N N . ARG A 1 177 ? 10.680 -7.927 -19.983 1.00 92.75 177 ARG A N 1
ATOM 1386 C CA . ARG A 1 177 ? 9.373 -7.629 -20.570 1.00 92.75 177 ARG A CA 1
ATOM 1387 C C . ARG A 1 177 ? 8.390 -7.155 -19.507 1.00 92.75 177 ARG A C 1
ATOM 1389 O O . ARG A 1 177 ? 7.729 -6.149 -19.709 1.00 92.75 177 ARG A O 1
ATOM 1396 N N . MET A 1 178 ? 8.375 -7.793 -18.338 1.00 93.62 178 MET A N 1
ATOM 1397 C CA . MET A 1 178 ? 7.512 -7.380 -17.227 1.00 93.62 178 MET A CA 1
ATOM 1398 C C . MET A 1 178 ? 7.827 -5.980 -16.693 1.00 93.62 178 MET A C 1
ATOM 1400 O O . MET A 1 178 ? 6.910 -5.233 -16.362 1.00 93.62 178 MET A O 1
ATOM 1404 N N . VAL A 1 179 ? 9.106 -5.607 -16.627 1.00 93.38 179 VAL A N 1
ATOM 1405 C CA . VAL A 1 179 ? 9.525 -4.245 -16.271 1.00 93.38 179 VAL A CA 1
ATOM 1406 C C . VAL A 1 179 ? 9.016 -3.248 -17.306 1.00 93.38 179 VAL A C 1
ATOM 1408 O O . VAL A 1 179 ? 8.415 -2.252 -16.913 1.00 93.38 179 VAL A O 1
ATOM 1411 N N . GLY A 1 180 ? 9.191 -3.533 -18.601 1.00 92.38 180 GLY A N 1
ATOM 1412 C CA . GLY A 1 180 ? 8.656 -2.691 -19.673 1.00 92.38 180 GLY A CA 1
ATOM 1413 C C . GLY A 1 180 ? 7.133 -2.561 -19.600 1.00 92.38 180 GLY A C 1
ATOM 1414 O O . GLY A 1 180 ? 6.590 -1.466 -19.607 1.00 92.38 180 GLY A O 1
ATOM 1415 N N . ASP A 1 181 ? 6.421 -3.662 -19.406 1.00 93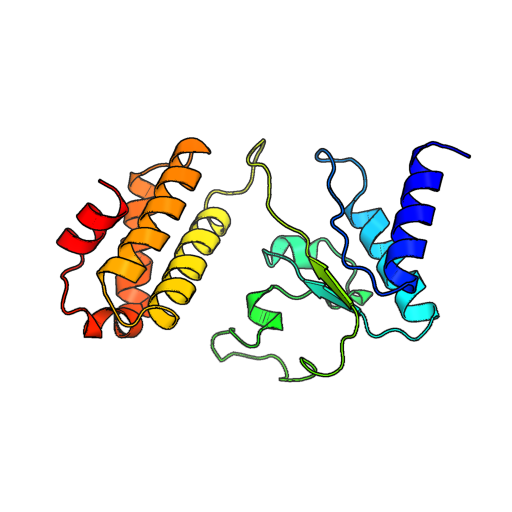.31 181 ASP A N 1
ATOM 1416 C CA . ASP A 1 181 ? 4.960 -3.647 -19.407 1.00 93.31 181 ASP A CA 1
ATOM 1417 C C . ASP A 1 181 ? 4.362 -2.906 -18.188 1.00 93.31 181 ASP A C 1
ATOM 1419 O O . ASP A 1 181 ? 3.247 -2.384 -18.278 1.00 93.31 181 ASP A O 1
ATOM 1423 N N . ILE A 1 182 ? 5.090 -2.799 -17.069 1.00 92.81 182 ILE A N 1
ATOM 1424 C CA . ILE A 1 182 ? 4.623 -2.157 -15.823 1.00 92.81 182 ILE A CA 1
ATOM 1425 C C . ILE A 1 182 ? 5.130 -0.717 -15.645 1.00 92.81 182 ILE A C 1
ATOM 1427 O O . ILE A 1 182 ? 4.433 0.075 -15.009 1.00 92.81 182 ILE A O 1
ATOM 1431 N N . LEU A 1 183 ? 6.333 -0.391 -16.130 1.00 88.81 183 LEU A N 1
ATOM 1432 C CA . LEU A 1 183 ? 7.025 0.882 -15.861 1.00 88.81 183 LEU A CA 1
ATOM 1433 C C . LEU A 1 183 ? 7.330 1.711 -17.120 1.00 88.81 183 LEU A C 1
ATOM 1435 O O . LEU A 1 183 ? 8.031 2.717 -17.008 1.00 88.81 183 LEU A O 1
ATOM 1439 N N . SER A 1 184 ? 6.834 1.296 -18.290 1.00 76.25 184 SER A N 1
ATOM 1440 C CA . SER A 1 184 ? 7.000 2.019 -19.558 1.00 76.25 184 SER A CA 1
ATOM 1441 C C . SER A 1 184 ? 5.799 2.855 -19.967 1.00 76.25 184 SER A C 1
ATOM 1443 O O . SER A 1 184 ? 4.643 2.464 -19.669 1.00 76.25 184 SER A O 1
#

Organism: Pinctada imbricata (NCBI:txid66713)

Secondary structure (DSSP, 8-state):
--HHHHHHHHHHHHHHTT--------TTSSHHHHHHHHHHHHHHTT--EEEEESSHHHHHTS-GGG--EEHHHHTT-S-SSS-----SSS-SEEEE-----S-S---HHHHHHHHHHHHHHHHHH-SSHHHHHHHHHHHHHHHHHTT--HHHHHHHHHHHHHHSGGGTGGG---HHHHHHHHH-

pLDDT: mean 70.98, std 17.91, range [30.33, 94.5]

Radius of gyration: 19.15 Å; chains: 1; bounding box: 38×42×48 Å

Foldseek 3Di:
DDPVVVVLVVVLVCVVVLHDDADDDDPPPCVLVSVLVSQVVCVVVVAAEAAEDQDVVVVVVHPVVNVYYHPCVLVVNDDPPDDDPDDPPRHSYYHDPDDDQPDDDDPPPSVLVVLLVVLLVLLVVDPEPVSSLVSLQVVLVVVVVSVDDLVVNLVSLVVSCVPVVVSVVSNVDDSVVSSVSRRD